Protein AF-A0A921L282-F1 (afdb_monomer)

Radius of gyration: 18.73 Å; Cα contacts (8 Å, |Δi|>4): 298; chains: 1; bounding box: 52×40×59 Å

Solvent-accessible surface area (backbone atoms only — not comparable to full-atom values): 14248 Å² total; per-residue (Å²): 132,59,76,71,55,59,52,50,54,51,51,51,52,64,52,45,46,63,55,51,52,51,54,50,29,40,51,51,45,60,67,65,45,66,89,91,63,74,91,68,74,64,52,56,56,11,52,42,45,15,50,47,51,50,49,50,41,74,76,71,46,95,63,53,73,71,30,48,54,38,37,30,57,46,46,48,54,52,48,58,58,33,52,51,51,54,56,57,54,74,75,46,90,70,79,58,64,52,52,56,49,17,36,51,18,46,43,49,29,40,51,36,55,42,86,60,56,88,52,63,68,62,29,52,51,40,45,50,50,19,53,52,31,34,50,53,16,50,56,34,59,50,46,56,56,77,74,40,58,66,71,63,26,54,47,46,43,63,36,40,21,42,38,30,3,50,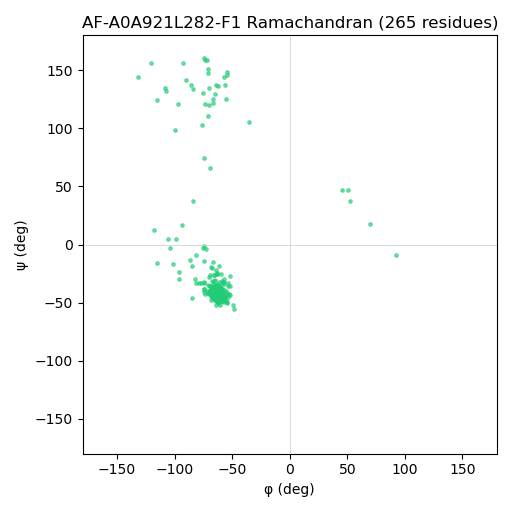48,50,32,52,50,41,40,60,77,20,64,55,80,59,56,71,59,65,65,47,49,52,57,55,34,55,53,26,49,54,50,31,52,50,50,49,53,53,53,51,50,49,42,56,72,73,66,58,89,69,92,72,52,69,66,36,49,51,48,37,52,47,42,51,53,49,46,50,50,63,53,45,49,28,64,77,69,74,44,81,75,51,70,71,58,48,50,51,43,41,48,46,47,55,44,37,43,56,40,66,100

Sequence (267 aa):
MSDHEQSKIKVAGLSILPIFILALADFFLLIAKPAGESIISHLLIAVLVAQMIAQLIFIKGEICNGQRSRLSRWNLYFLIFWVGWLLVTCFQVKVYLPIRLAYCCGLALTLTTWQQPKEEQLRRAILWLGVVMGSIGLILALIPLFLFELQTSLTFNPLLQIVAGIALAYWGLLVSRNRLNGLIEILPYFVLIALVASSVFALVAMAIIHIDGVKTDWNVLHLSFYFICHLLLLAAWAYPLIRREKAPYWLLAIIIVLAAFSPILLF

Nearest PDB structures (foldseek):
  5i20-assembly1_A  TM=1.742E-01  e=2.956E+00  Ancylobacter novellus DSM 506
  8dsg-assembly1_A  TM=1.612E-01  e=9.808E+00  Priestia megaterium

Foldseek 3Di:
DDPVVVVVVVLVCLLLLLVVLQVVLLVLLQVLDDPPDFNARLLLLLLLLLLLLLLCCLQPNPWDPLLLVLLLVSLLSCVCVLVVRLVVQVPDPDHDPLRPLLSVLSVLLSCLSPPADPDPVSNNVSSVVSNVSSVSSNVSLCVCLVVDDLLVSLLSQSLLSSLLSLLSNLSSCVSSVHPPLVSLLCSLVSNLVSLVVSVVSNVVSVVVCVVVVPDDPQDPVLVVVLVVLSVVLNVLSVVCNVVVHGRDSVSSSSNNNSSSNSSSSSD

Secondary structure (DSSP, 8-state):
--HHHHHHHHHHHHHHHHHHHHHHHHHHHHHHSPTTS----TTHHHHHHHHHHHHHHHHH----HHHHHHHHHHHHTHHHHHHHHHHHHHT-SS--HHHHHHHHHHHHHHHHTSS--SSHHHHHHHHHHHHHHHHHHHHHHHTHHHHS-HHHHHHT-HHHHHHHHHHHHHHHHHHTT---HHHHHHHHHHHHHHHHHHHHHHHHHHHHHHHTT------HHHHHHHHHHHHHHHHHHHHHHHHTSPPPHHHHHHHHHHHHHGGGGG-

InterPro domains:
  IPR059879 HI_1241-like [PF27206] (5-265)

Mean predicted aligned error: 4.33 Å

pLDDT: mean 92.02, std 7.54, range [49.91, 98.5]

Structure (mmCIF, N/CA/C/O backbone):
data_AF-A0A921L282-F1
#
_entry.id   AF-A0A921L282-F1
#
loop_
_atom_site.group_PDB
_atom_site.id
_atom_site.type_symbol
_atom_site.label_atom_id
_atom_site.label_alt_id
_atom_site.label_comp_id
_atom_site.label_asym_id
_atom_site.label_entity_id
_atom_site.label_seq_id
_atom_site.pdbx_PDB_ins_code
_atom_site.Cartn_x
_atom_site.Cartn_y
_atom_site.Cartn_z
_atom_site.occupancy
_atom_site.B_iso_or_equiv
_atom_site.auth_seq_id
_atom_site.auth_comp_id
_atom_site.auth_asym_id
_atom_site.auth_atom_id
_atom_site.pdbx_PDB_model_num
ATOM 1 N N . MET A 1 1 ? 4.499 16.935 31.465 1.00 49.91 1 MET A N 1
ATOM 2 C CA . MET A 1 1 ? 3.561 16.317 30.500 1.00 49.91 1 MET A CA 1
ATOM 3 C C . MET A 1 1 ? 2.798 15.232 31.231 1.00 49.91 1 MET A C 1
ATOM 5 O O . MET A 1 1 ? 3.444 14.407 31.857 1.00 49.91 1 MET A O 1
ATOM 9 N N . SER A 1 2 ? 1.465 15.263 31.231 1.00 53.97 2 SER A N 1
ATOM 10 C CA . SER A 1 2 ? 0.669 14.191 31.845 1.00 53.97 2 SER A CA 1
ATOM 11 C C . SER A 1 2 ? 0.765 12.911 31.005 1.00 53.97 2 SER A C 1
ATOM 13 O O . SER A 1 2 ? 0.903 12.983 29.780 1.00 53.97 2 SER A O 1
ATOM 15 N N . ASP A 1 3 ? 0.644 11.737 31.631 1.00 59.47 3 ASP A N 1
ATOM 16 C CA . ASP A 1 3 ? 0.702 10.422 30.959 1.00 59.47 3 ASP A CA 1
ATOM 17 C C . ASP A 1 3 ? -0.258 10.312 29.759 1.00 59.47 3 ASP A C 1
ATOM 19 O O . ASP A 1 3 ? -0.025 9.585 28.785 1.00 59.47 3 ASP A O 1
ATOM 23 N N . HIS A 1 4 ? -1.349 11.082 29.794 1.00 61.16 4 HIS A N 1
ATOM 24 C CA . HIS A 1 4 ? -2.326 11.140 28.719 1.00 61.16 4 HIS A CA 1
ATOM 25 C C . HIS A 1 4 ? -1.787 11.809 27.442 1.00 61.16 4 HIS A C 1
ATOM 27 O O . HIS A 1 4 ? -2.121 11.371 26.338 1.00 61.16 4 HIS A O 1
ATOM 33 N N . GLU A 1 5 ? -0.932 12.828 27.557 1.00 60.97 5 GLU A N 1
ATOM 34 C CA . GLU A 1 5 ? -0.309 13.482 26.399 1.00 60.97 5 GLU A CA 1
ATOM 35 C C . GLU A 1 5 ? 0.784 12.624 25.767 1.00 60.97 5 GLU A C 1
ATOM 37 O O . GLU A 1 5 ? 0.830 12.488 24.542 1.00 60.97 5 GLU A O 1
ATOM 42 N N . GLN A 1 6 ? 1.599 11.959 26.588 1.00 58.91 6 GLN A N 1
ATOM 43 C CA . GLN A 1 6 ? 2.639 11.048 26.104 1.00 58.91 6 GLN A CA 1
ATOM 44 C C . GLN A 1 6 ? 2.035 9.887 25.289 1.00 58.91 6 GLN A C 1
ATOM 46 O O . GLN A 1 6 ? 2.569 9.488 24.251 1.00 58.91 6 GLN A O 1
ATOM 51 N N . SER A 1 7 ? 0.860 9.400 25.700 1.00 79.19 7 SER A N 1
ATOM 52 C CA . SER A 1 7 ? 0.088 8.388 24.968 1.00 79.19 7 SER A CA 1
ATOM 53 C C . SER A 1 7 ? -0.422 8.889 23.607 1.00 79.19 7 SER A C 1
ATOM 55 O O . SER A 1 7 ? -0.348 8.160 22.613 1.00 79.19 7 SER A O 1
ATOM 57 N N . LYS A 1 8 ? -0.890 10.143 23.518 1.00 82.38 8 LYS A N 1
ATOM 58 C CA . LYS A 1 8 ? -1.370 10.741 22.257 1.00 82.38 8 LYS A CA 1
ATOM 59 C C . LYS A 1 8 ? -0.239 10.940 21.250 1.00 82.38 8 LYS A C 1
ATOM 61 O O . LYS A 1 8 ? -0.406 10.567 20.089 1.00 82.38 8 LYS A O 1
ATOM 66 N N . ILE A 1 9 ? 0.907 11.455 21.698 1.00 84.94 9 ILE A N 1
ATOM 67 C CA . ILE A 1 9 ? 2.095 11.658 20.852 1.00 84.94 9 ILE A CA 1
ATOM 68 C C . ILE A 1 9 ? 2.574 10.321 20.284 1.00 84.94 9 ILE A C 1
ATOM 70 O O . ILE A 1 9 ? 2.799 10.207 19.080 1.00 84.94 9 ILE A O 1
ATOM 74 N N . LYS A 1 10 ? 2.639 9.274 21.117 1.00 88.88 10 LYS A N 1
ATOM 75 C CA . LYS A 1 10 ? 3.024 7.929 20.669 1.00 88.88 10 LYS A CA 1
ATOM 76 C C . LYS A 1 10 ? 2.078 7.379 19.598 1.00 88.88 10 LYS A C 1
ATOM 78 O O . LYS A 1 10 ? 2.537 6.806 18.615 1.00 88.88 10 LYS A O 1
ATOM 83 N N . VAL A 1 11 ? 0.766 7.554 19.762 1.00 89.12 11 VAL A N 1
ATOM 84 C CA . VAL A 1 11 ? -0.226 7.105 18.768 1.00 89.12 11 VAL A CA 1
ATOM 85 C C . VAL A 1 11 ? -0.108 7.893 17.464 1.00 89.12 11 VAL A C 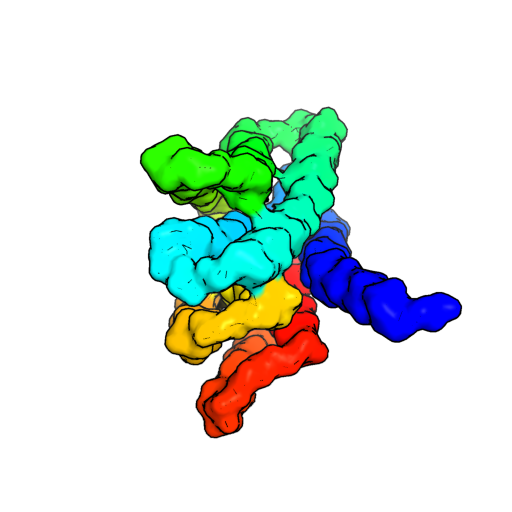1
ATOM 87 O O . VAL A 1 11 ? -0.176 7.288 16.395 1.00 89.12 11 VAL A O 1
ATOM 90 N N . ALA A 1 12 ? 0.101 9.209 17.529 1.00 90.81 12 ALA A N 1
ATOM 91 C CA . ALA A 1 12 ? 0.316 10.035 16.343 1.00 90.81 12 ALA A CA 1
ATOM 92 C C . ALA A 1 12 ? 1.598 9.624 15.599 1.00 90.81 12 ALA A C 1
ATOM 94 O O . ALA A 1 12 ? 1.551 9.397 14.392 1.00 90.81 12 ALA A O 1
ATOM 95 N N . GLY A 1 13 ? 2.704 9.429 16.328 1.00 93.00 13 GLY A N 1
ATOM 96 C CA . GLY A 1 13 ? 3.973 8.944 15.780 1.00 93.00 13 GLY A CA 1
ATOM 97 C C . GLY A 1 13 ? 3.837 7.580 15.101 1.00 93.00 13 GLY A C 1
ATOM 98 O O . GLY A 1 13 ? 4.260 7.404 13.963 1.00 93.00 13 GLY A O 1
ATOM 99 N N . LEU A 1 14 ? 3.156 6.629 15.747 1.00 94.00 14 LEU A N 1
ATOM 100 C CA . LEU A 1 14 ? 2.869 5.329 15.134 1.00 94.00 14 LEU A CA 1
ATOM 101 C C . LEU A 1 14 ? 1.931 5.442 13.927 1.00 94.00 14 LEU A C 1
ATOM 103 O O . LEU A 1 14 ? 2.037 4.634 13.017 1.00 94.00 14 LEU A O 1
ATOM 107 N N . SER A 1 15 ? 1.015 6.409 13.894 1.00 94.06 15 SER A N 1
ATOM 108 C CA . SER A 1 15 ? 0.083 6.575 12.769 1.00 94.06 15 SER A CA 1
ATOM 109 C C . SER A 1 15 ? 0.765 7.157 11.533 1.00 94.06 15 SER A C 1
ATOM 111 O O . SER A 1 15 ? 0.463 6.727 10.423 1.00 94.06 15 SER A O 1
ATOM 113 N N . ILE A 1 16 ? 1.691 8.102 11.722 1.00 95.62 16 ILE A N 1
ATOM 114 C CA . ILE A 1 16 ? 2.386 8.775 10.618 1.00 95.62 16 ILE A CA 1
ATOM 115 C C . ILE A 1 16 ? 3.562 7.962 10.069 1.00 95.62 16 ILE A C 1
ATOM 117 O O . ILE A 1 16 ? 3.849 8.050 8.880 1.00 95.62 16 ILE A O 1
ATOM 121 N N . LEU A 1 17 ? 4.211 7.140 10.902 1.00 96.69 17 LEU A N 1
ATOM 122 C CA . LEU A 1 17 ? 5.377 6.339 10.520 1.00 96.69 17 LEU A CA 1
ATOM 123 C C . LEU A 1 17 ? 5.194 5.531 9.219 1.00 96.69 17 LEU A C 1
ATOM 125 O O . LEU A 1 17 ? 6.033 5.682 8.334 1.00 96.69 17 LEU A O 1
ATOM 129 N N . PRO A 1 18 ? 4.136 4.712 9.035 1.00 96.56 18 PRO A N 1
ATOM 130 C CA . PRO A 1 18 ? 3.965 3.975 7.784 1.00 96.56 18 PRO A CA 1
ATOM 131 C C . PRO A 1 18 ? 3.814 4.903 6.572 1.00 96.56 18 PRO A C 1
ATOM 133 O O . PRO A 1 18 ? 4.369 4.612 5.522 1.00 96.56 18 PRO A O 1
ATOM 136 N N . ILE A 1 19 ? 3.130 6.043 6.717 1.00 96.38 19 ILE A N 1
ATOM 137 C CA . ILE A 1 19 ? 2.956 7.015 5.626 1.00 96.38 19 ILE A CA 1
ATOM 138 C C . ILE A 1 19 ? 4.289 7.669 5.258 1.00 96.38 19 ILE A C 1
ATOM 140 O O . ILE A 1 19 ? 4.587 7.842 4.080 1.00 96.38 19 ILE A O 1
ATOM 144 N N . PHE A 1 20 ? 5.108 7.984 6.262 1.00 96.56 20 PHE A N 1
ATOM 145 C CA . PHE A 1 20 ? 6.458 8.496 6.057 1.00 96.56 20 PHE A CA 1
ATOM 146 C C . PHE A 1 20 ? 7.344 7.482 5.321 1.00 96.56 20 PHE A C 1
ATOM 148 O O . PHE A 1 20 ? 8.022 7.857 4.369 1.00 96.56 20 PHE A O 1
ATOM 155 N N . ILE A 1 21 ? 7.295 6.199 5.704 1.00 97.31 21 ILE A N 1
ATOM 156 C CA . ILE A 1 21 ? 8.044 5.134 5.016 1.00 97.31 21 ILE A CA 1
ATOM 157 C C . ILE A 1 21 ? 7.612 5.027 3.548 1.00 97.31 21 ILE A C 1
ATOM 159 O O . ILE A 1 21 ? 8.477 4.943 2.681 1.00 97.31 21 ILE A O 1
ATOM 163 N N . LEU A 1 22 ? 6.304 5.069 3.256 1.00 96.81 22 LEU A N 1
ATOM 164 C CA . LEU A 1 22 ? 5.804 5.041 1.875 1.00 96.81 22 LEU A CA 1
ATOM 165 C C . LEU A 1 22 ? 6.291 6.245 1.069 1.00 96.81 22 LEU A C 1
ATOM 167 O O . LEU A 1 22 ? 6.783 6.065 -0.036 1.00 96.81 22 LEU A O 1
ATOM 171 N N . ALA A 1 23 ? 6.186 7.457 1.622 1.00 94.62 23 ALA A N 1
ATOM 172 C CA . ALA A 1 23 ? 6.639 8.670 0.944 1.00 94.62 23 ALA A CA 1
ATOM 173 C C . ALA A 1 23 ? 8.148 8.636 0.660 1.00 94.62 23 ALA A C 1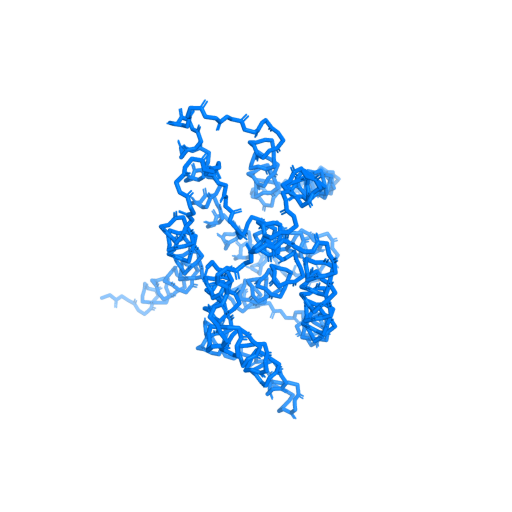
ATOM 175 O O . ALA A 1 23 ? 8.585 9.044 -0.414 1.00 94.62 23 ALA A O 1
ATOM 176 N N . LEU A 1 24 ? 8.938 8.112 1.602 1.00 96.38 24 LEU A N 1
ATOM 177 C CA . LEU A 1 24 ? 10.375 7.933 1.428 1.00 96.38 24 LEU A CA 1
ATOM 178 C C . LEU A 1 24 ? 10.684 6.897 0.338 1.00 96.38 24 LEU A C 1
ATOM 180 O O . LEU A 1 24 ? 11.512 7.160 -0.527 1.00 96.38 24 LEU A O 1
ATOM 184 N N . ALA A 1 25 ? 10.005 5.748 0.351 1.00 96.19 25 ALA A N 1
ATOM 185 C CA . ALA A 1 25 ? 10.164 4.712 -0.667 1.00 96.19 25 ALA A CA 1
ATOM 186 C C . ALA A 1 25 ? 9.823 5.236 -2.068 1.00 96.19 25 ALA A C 1
ATOM 188 O O . ALA A 1 25 ? 10.623 5.098 -2.989 1.00 96.19 25 ALA A O 1
ATOM 189 N N . ASP A 1 26 ? 8.677 5.904 -2.206 1.00 94.38 26 ASP A N 1
ATOM 190 C CA . ASP A 1 26 ? 8.255 6.545 -3.450 1.00 94.38 26 ASP A CA 1
ATOM 191 C C . ASP A 1 26 ? 9.287 7.580 -3.931 1.00 94.38 26 ASP A C 1
ATOM 193 O O . ASP A 1 26 ? 9.614 7.615 -5.114 1.00 94.38 26 ASP A O 1
ATOM 197 N N . PHE A 1 27 ? 9.854 8.387 -3.028 1.00 92.56 27 PHE A N 1
ATOM 198 C CA . PHE A 1 27 ? 10.919 9.337 -3.364 1.00 92.56 27 PHE A CA 1
ATOM 199 C C . PHE A 1 27 ? 12.168 8.643 -3.928 1.00 92.56 27 PHE A C 1
ATOM 201 O O . PHE A 1 27 ? 12.690 9.067 -4.958 1.00 92.56 27 PHE A O 1
ATOM 208 N N . PHE A 1 28 ? 12.628 7.554 -3.306 1.00 94.06 28 PHE A N 1
ATOM 209 C CA . PHE A 1 28 ? 13.771 6.795 -3.822 1.00 94.06 28 PHE A CA 1
ATOM 210 C C . PHE A 1 28 ? 13.464 6.094 -5.149 1.00 94.06 28 PHE A C 1
ATOM 212 O O . PHE A 1 28 ? 14.307 6.107 -6.042 1.00 94.06 28 PHE A O 1
ATOM 219 N N . LEU A 1 29 ? 12.260 5.540 -5.313 1.00 92.31 29 LEU A N 1
ATOM 220 C CA . LEU A 1 29 ? 11.814 4.940 -6.575 1.00 92.31 29 LEU A CA 1
ATOM 221 C C . LEU A 1 29 ? 11.743 5.978 -7.700 1.00 92.31 29 LEU A C 1
ATOM 223 O O . LEU A 1 29 ? 12.100 5.682 -8.835 1.00 92.31 29 LEU A O 1
ATOM 227 N N . LEU A 1 30 ? 11.338 7.213 -7.391 1.00 88.56 30 LEU A N 1
ATOM 228 C CA . LEU A 1 30 ? 11.371 8.317 -8.349 1.00 88.56 30 LEU A CA 1
ATOM 229 C C . LEU A 1 30 ? 12.795 8.712 -8.755 1.00 88.56 30 LEU A C 1
ATOM 231 O O . LEU A 1 30 ? 12.998 9.066 -9.911 1.00 88.56 30 LEU A O 1
ATOM 235 N N . ILE A 1 31 ? 13.762 8.664 -7.834 1.00 88.56 31 ILE A N 1
ATOM 236 C CA . ILE A 1 31 ? 15.174 8.961 -8.136 1.00 88.56 31 ILE A CA 1
ATOM 237 C C . ILE A 1 31 ? 15.815 7.842 -8.959 1.00 88.56 31 ILE A C 1
ATOM 239 O O . ILE A 1 31 ? 16.597 8.130 -9.860 1.00 88.56 31 ILE A O 1
ATOM 243 N N . ALA A 1 32 ? 15.499 6.582 -8.652 1.00 87.56 32 ALA A N 1
ATOM 244 C CA . ALA A 1 32 ? 16.012 5.422 -9.382 1.00 87.56 32 ALA A CA 1
ATOM 245 C C . ALA A 1 32 ? 15.469 5.341 -10.818 1.00 87.56 32 ALA A C 1
ATOM 247 O O . ALA A 1 32 ? 16.053 4.685 -11.677 1.00 87.56 32 ALA A O 1
ATOM 248 N N . LYS A 1 33 ? 14.350 6.018 -11.079 1.00 83.62 33 LYS A N 1
ATOM 249 C CA . LYS A 1 33 ? 13.658 5.996 -12.356 1.00 83.62 33 LYS A CA 1
ATOM 250 C C . LYS A 1 33 ? 14.500 6.587 -13.504 1.00 83.62 33 LYS A C 1
ATOM 252 O O . LYS A 1 33 ? 15.041 7.684 -13.345 1.00 83.62 33 LYS A O 1
ATOM 257 N N . PRO A 1 34 ? 14.521 5.960 -14.699 1.00 77.00 34 PRO A N 1
ATOM 258 C CA . PRO A 1 34 ? 15.139 6.542 -15.886 1.00 77.00 34 PRO A CA 1
ATOM 259 C C . PRO A 1 34 ? 14.557 7.914 -16.260 1.00 77.00 34 PRO A C 1
ATOM 261 O O . PRO A 1 34 ? 13.354 8.178 -16.136 1.00 77.00 34 PRO A O 1
ATOM 264 N N . ALA A 1 35 ? 15.421 8.802 -16.758 1.00 70.75 35 ALA A N 1
ATOM 265 C CA . ALA A 1 35 ? 15.034 10.152 -17.152 1.00 70.75 35 ALA A CA 1
ATOM 266 C C . ALA A 1 35 ? 14.001 10.143 -18.297 1.00 70.75 35 ALA A C 1
ATOM 268 O O . ALA A 1 35 ? 14.146 9.431 -19.286 1.00 70.75 35 ALA A O 1
ATOM 269 N N . GLY A 1 36 ? 12.969 10.986 -18.188 1.00 67.44 36 GLY A N 1
ATOM 270 C CA . GLY A 1 36 ? 11.935 11.153 -19.222 1.00 67.44 36 GLY A CA 1
ATOM 271 C C . GLY A 1 36 ? 10.697 10.266 -19.053 1.00 67.44 36 GLY A C 1
ATOM 272 O O . GLY A 1 36 ? 9.676 10.501 -19.725 1.00 67.44 36 GLY A O 1
ATOM 273 N N . GLU A 1 37 ? 10.745 9.313 -18.122 1.00 73.88 37 GLU A N 1
ATOM 274 C CA . GLU A 1 37 ? 9.570 8.574 -17.695 1.00 73.88 37 GLU A CA 1
ATOM 275 C C . GLU A 1 37 ? 8.640 9.411 -16.799 1.00 73.88 37 GLU A C 1
ATOM 277 O O . GLU A 1 37 ? 9.003 10.421 -16.200 1.00 73.88 37 GLU A O 1
ATOM 282 N N . SER A 1 38 ? 7.384 8.980 -16.705 1.00 74.00 38 SER A N 1
ATOM 283 C CA . SER A 1 38 ? 6.329 9.775 -16.069 1.00 74.00 38 SER A CA 1
ATOM 284 C C . SER A 1 38 ? 6.313 9.603 -14.555 1.00 74.00 38 SER A C 1
ATOM 286 O O . SER A 1 38 ? 6.391 8.484 -14.060 1.00 74.00 38 SER A O 1
ATOM 288 N N . ILE A 1 39 ? 6.209 10.699 -13.811 1.00 85.50 39 ILE A N 1
ATOM 289 C CA . ILE A 1 39 ? 6.282 10.687 -12.347 1.00 85.50 39 ILE A CA 1
ATOM 290 C C . ILE A 1 39 ? 4.947 10.148 -11.797 1.00 85.50 39 ILE A C 1
ATOM 292 O O . ILE A 1 39 ? 3.925 10.830 -11.791 1.00 85.50 39 ILE A O 1
ATOM 296 N N . ILE A 1 40 ? 4.936 8.889 -11.370 1.00 89.62 40 ILE A N 1
ATOM 297 C CA . ILE A 1 40 ? 3.763 8.191 -10.826 1.00 89.62 40 ILE A CA 1
ATOM 298 C C . ILE A 1 40 ? 4.202 7.516 -9.530 1.00 89.62 40 ILE A C 1
ATOM 300 O O . ILE A 1 40 ? 5.338 7.052 -9.433 1.00 89.62 40 ILE A O 1
ATOM 304 N N . SER A 1 41 ? 3.316 7.474 -8.537 1.00 93.31 41 SER A N 1
ATOM 305 C CA . SER A 1 41 ? 3.568 6.724 -7.311 1.00 93.31 41 SER A CA 1
ATOM 306 C C . SER A 1 41 ? 3.650 5.236 -7.613 1.00 93.31 41 SER A C 1
ATOM 308 O O . SER A 1 41 ? 2.741 4.671 -8.223 1.00 93.31 41 SER A O 1
ATOM 310 N N . HIS A 1 42 ? 4.705 4.589 -7.138 1.00 92.56 42 HIS A N 1
ATOM 311 C CA . HIS A 1 42 ? 4.865 3.142 -7.254 1.00 92.56 42 HIS A CA 1
ATOM 312 C C . HIS A 1 42 ? 4.088 2.389 -6.173 1.00 92.56 42 HIS A C 1
ATOM 314 O O . HIS A 1 42 ? 4.007 1.169 -6.230 1.00 92.56 42 HIS A O 1
ATOM 320 N N . LEU A 1 43 ? 3.532 3.094 -5.182 1.00 95.56 43 LEU A N 1
ATOM 321 C CA . LEU A 1 43 ? 2.885 2.507 -4.003 1.00 95.56 43 LEU A CA 1
ATOM 322 C C . LEU A 1 43 ? 1.397 2.859 -3.905 1.00 95.56 43 LEU A C 1
ATOM 324 O O . LEU A 1 43 ? 0.750 2.636 -2.878 1.00 95.56 43 LEU A O 1
ATOM 328 N N . LEU A 1 44 ? 0.827 3.400 -4.979 1.00 96.06 44 LEU A N 1
ATOM 329 C CA . LEU A 1 44 ? -0.548 3.884 -5.000 1.00 96.06 44 LEU A CA 1
ATOM 330 C C . LEU A 1 44 ? -1.571 2.750 -4.805 1.00 96.06 44 LEU A C 1
ATOM 332 O O . LEU A 1 44 ? -2.577 2.944 -4.116 1.00 96.06 44 LEU A O 1
ATOM 336 N N . ILE A 1 45 ? -1.297 1.547 -5.334 1.00 97.94 45 ILE A N 1
ATOM 337 C CA . ILE A 1 45 ? -2.149 0.365 -5.127 1.00 97.94 45 ILE A CA 1
ATOM 338 C C . ILE A 1 45 ? -2.067 -0.068 -3.666 1.00 97.94 45 ILE A C 1
ATOM 340 O O . ILE A 1 45 ? -3.094 -0.407 -3.085 1.00 97.94 45 ILE A O 1
ATOM 344 N N . ALA A 1 46 ? -0.888 0.002 -3.040 1.00 98.19 46 ALA A N 1
ATOM 345 C CA . ALA A 1 46 ? -0.728 -0.367 -1.635 1.00 98.19 46 ALA A CA 1
ATOM 346 C C . ALA A 1 46 ? -1.638 0.480 -0.736 1.00 98.19 46 ALA A C 1
ATOM 348 O O . ALA A 1 46 ? -2.356 -0.056 0.113 1.00 98.19 46 ALA A O 1
ATOM 349 N N . VAL A 1 47 ? -1.677 1.794 -0.968 1.00 98.25 47 VAL A N 1
ATOM 350 C CA . VAL A 1 47 ? -2.561 2.689 -0.215 1.00 98.25 47 VAL A CA 1
ATOM 351 C C . VAL A 1 47 ? -4.031 2.374 -0.496 1.00 98.25 47 VAL A C 1
ATOM 353 O O . VAL A 1 47 ? -4.792 2.184 0.452 1.00 98.25 47 VAL A O 1
ATOM 356 N N . LEU A 1 48 ? -4.442 2.227 -1.760 1.00 98.38 48 LEU A N 1
ATOM 357 C CA . LEU A 1 48 ? -5.832 1.882 -2.096 1.00 98.38 48 LEU A CA 1
ATOM 358 C C . LEU A 1 48 ? -6.279 0.556 -1.470 1.00 98.38 48 LEU A C 1
ATOM 360 O O . LEU A 1 48 ? -7.376 0.483 -0.920 1.00 98.38 48 LEU A O 1
ATOM 364 N N . VAL A 1 49 ? -5.434 -0.476 -1.499 1.00 98.50 49 VAL A N 1
ATOM 365 C CA . VAL A 1 49 ? -5.704 -1.777 -0.867 1.00 98.50 49 VAL A CA 1
ATOM 366 C C . VAL A 1 49 ? -5.892 -1.607 0.638 1.00 98.50 49 VAL A C 1
ATOM 368 O O . VAL A 1 49 ? -6.873 -2.109 1.192 1.00 98.50 49 VAL A O 1
ATOM 371 N N . ALA A 1 50 ? -5.008 -0.855 1.299 1.00 98.31 50 ALA A N 1
ATOM 372 C CA . ALA A 1 50 ? -5.113 -0.603 2.732 1.00 98.31 50 ALA A CA 1
ATOM 373 C C . ALA A 1 50 ? -6.443 0.075 3.096 1.00 98.31 50 ALA A C 1
ATOM 375 O O . ALA A 1 50 ? -7.133 -0.328 4.040 1.00 98.31 50 ALA A O 1
ATOM 376 N N . GLN A 1 51 ? -6.826 1.080 2.310 1.00 97.94 51 GLN A N 1
ATOM 377 C CA . GLN A 1 51 ? -8.065 1.821 2.502 1.00 97.94 51 GLN A CA 1
ATOM 378 C C . GLN A 1 51 ? -9.305 0.997 2.159 1.00 97.94 51 GLN A C 1
ATOM 380 O O . GLN A 1 51 ? -10.313 1.117 2.850 1.00 97.94 51 GLN A O 1
ATOM 385 N N . MET A 1 52 ? -9.237 0.116 1.161 1.00 97.94 52 MET A N 1
ATOM 386 C CA . MET A 1 52 ? -10.325 -0.808 0.836 1.00 97.94 52 MET A CA 1
ATOM 387 C C . MET A 1 52 ? -10.554 -1.826 1.950 1.00 97.94 52 MET A C 1
ATOM 389 O O . MET A 1 52 ? -11.699 -2.066 2.332 1.00 97.94 52 MET A O 1
ATOM 393 N N . ILE A 1 53 ? -9.489 -2.364 2.548 1.00 97.69 53 ILE A N 1
ATOM 394 C CA . ILE A 1 53 ? -9.613 -3.226 3.731 1.00 97.69 53 ILE A CA 1
ATOM 395 C C . ILE A 1 53 ? -10.257 -2.440 4.883 1.00 97.69 53 ILE A C 1
ATOM 397 O O . ILE A 1 53 ? -11.206 -2.927 5.504 1.00 97.69 53 ILE A O 1
ATOM 401 N N . ALA A 1 54 ? -9.814 -1.202 5.137 1.00 96.31 54 ALA A N 1
ATOM 402 C CA . ALA A 1 54 ? -10.438 -0.330 6.135 1.00 96.31 54 ALA A CA 1
ATOM 403 C C . ALA A 1 54 ? -11.928 -0.075 5.836 1.00 96.31 54 ALA A C 1
ATOM 405 O O . ALA A 1 54 ? -12.756 -0.137 6.747 1.00 96.31 54 ALA A O 1
ATOM 406 N N . GLN A 1 55 ? -12.289 0.140 4.570 1.00 96.69 55 GLN A N 1
ATOM 407 C CA . GLN A 1 55 ? -13.669 0.336 4.126 1.00 96.69 55 GLN A CA 1
ATOM 408 C C . GLN A 1 55 ? -14.544 -0.878 4.441 1.00 96.69 55 GLN A C 1
ATOM 410 O O . GLN A 1 55 ? -15.624 -0.736 5.020 1.00 96.69 55 GLN A O 1
ATOM 415 N N . LEU A 1 56 ? -14.057 -2.080 4.123 1.00 95.62 56 LEU A N 1
ATOM 416 C CA . LEU A 1 56 ? -14.747 -3.332 4.431 1.00 95.62 56 LEU A CA 1
ATOM 417 C C . LEU A 1 56 ? -14.955 -3.496 5.941 1.00 95.62 56 LEU A C 1
ATOM 419 O O . LEU A 1 56 ? -16.045 -3.880 6.370 1.00 95.62 56 LEU A O 1
ATOM 423 N N . ILE A 1 57 ? -13.965 -3.118 6.755 1.00 95.44 57 ILE A N 1
ATOM 424 C CA . ILE A 1 57 ? -14.085 -3.106 8.219 1.00 95.44 57 ILE A CA 1
ATOM 425 C C . ILE A 1 57 ? -15.184 -2.137 8.686 1.00 95.44 57 ILE A C 1
ATOM 427 O O . ILE A 1 57 ? -15.930 -2.472 9.601 1.00 95.44 57 ILE A O 1
ATOM 431 N N . PHE A 1 58 ? -15.352 -0.962 8.072 1.00 94.69 58 PHE A N 1
ATOM 432 C CA . PHE A 1 58 ? -16.433 -0.039 8.453 1.00 94.69 58 PHE A CA 1
ATOM 433 C C . PHE A 1 58 ? -17.839 -0.527 8.077 1.00 94.69 58 PHE A C 1
ATOM 435 O O . PHE A 1 58 ? -18.804 -0.126 8.741 1.00 94.69 58 PHE A O 1
ATOM 442 N N . ILE A 1 59 ? -17.954 -1.340 7.020 1.00 93.19 59 ILE A N 1
ATOM 443 C CA . ILE A 1 59 ? -19.227 -1.886 6.521 1.00 93.19 59 ILE A CA 1
ATOM 444 C C . ILE A 1 59 ? -19.624 -3.156 7.275 1.00 93.19 59 ILE A C 1
ATOM 446 O O . ILE A 1 59 ? -20.792 -3.318 7.622 1.00 9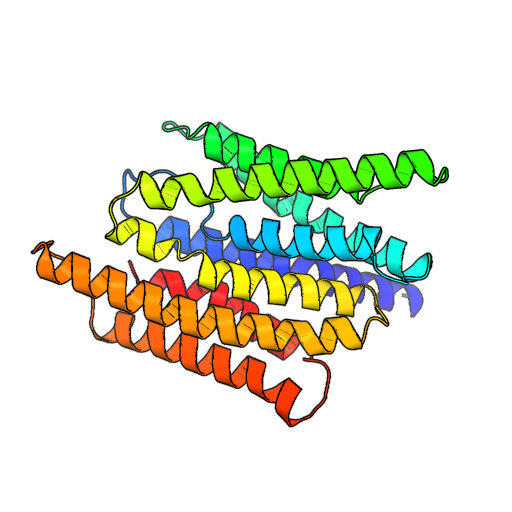3.19 59 ILE A O 1
ATOM 450 N N . LYS A 1 60 ? -18.675 -4.075 7.472 1.00 90.75 60 LYS A N 1
ATOM 451 C CA . LYS A 1 60 ? -18.929 -5.437 7.968 1.00 90.75 60 LYS A CA 1
ATOM 452 C C . LYS A 1 60 ? -18.301 -5.731 9.325 1.00 90.75 60 LYS A C 1
ATOM 454 O O . LYS A 1 60 ? -18.660 -6.723 9.944 1.00 90.75 60 LYS A O 1
ATOM 459 N N . GLY A 1 61 ? -17.354 -4.916 9.778 1.00 85.12 61 GLY A N 1
ATOM 460 C CA . GLY A 1 61 ? -16.649 -5.153 11.028 1.00 85.12 61 GLY A CA 1
ATOM 461 C C . GLY A 1 61 ? -17.501 -4.811 12.245 1.00 85.12 61 GLY A C 1
ATOM 462 O O . GLY A 1 61 ? -18.015 -3.699 12.375 1.00 85.12 61 GLY A O 1
ATOM 463 N N . GLU A 1 62 ? -17.565 -5.744 13.189 1.00 87.00 62 GLU A N 1
ATOM 464 C CA . GLU A 1 62 ? -18.119 -5.531 14.527 1.00 87.00 62 GLU A CA 1
ATOM 465 C C . GLU A 1 62 ? -17.146 -4.701 15.380 1.00 87.00 62 GLU A C 1
ATOM 467 O O . GLU A 1 62 ? -16.419 -5.202 16.239 1.00 87.00 62 GLU A O 1
ATOM 472 N N . ILE A 1 63 ? -17.075 -3.401 15.093 1.00 89.19 63 ILE A N 1
ATOM 473 C CA . ILE A 1 63 ? -16.174 -2.462 15.770 1.00 89.19 63 ILE A CA 1
ATOM 474 C C . ILE A 1 63 ? -16.958 -1.520 16.682 1.00 89.19 63 ILE A C 1
ATOM 476 O O . ILE A 1 63 ? -17.962 -0.929 16.282 1.00 89.19 63 ILE A O 1
ATOM 480 N N . CYS A 1 64 ? -16.475 -1.314 17.909 1.00 89.44 64 CYS A N 1
ATOM 481 C CA . CYS A 1 64 ? -17.101 -0.345 18.807 1.00 89.44 64 CYS A CA 1
ATOM 482 C C . CYS A 1 64 ? -16.824 1.098 18.343 1.00 89.44 64 CYS A C 1
ATOM 484 O O . CYS A 1 64 ? -15.833 1.369 17.658 1.00 89.44 64 CYS A O 1
ATOM 486 N N . ASN A 1 65 ? -17.643 2.062 18.775 1.00 88.12 65 ASN A N 1
ATOM 487 C CA . ASN A 1 65 ? -17.506 3.474 18.378 1.00 88.12 65 ASN A CA 1
ATOM 488 C C . ASN A 1 65 ? -16.099 4.050 18.639 1.00 88.12 65 ASN A C 1
ATOM 490 O O . ASN A 1 65 ? -15.572 4.816 17.830 1.00 88.12 65 ASN A O 1
ATOM 494 N N . GLY A 1 66 ? -15.447 3.635 19.731 1.00 89.00 66 GLY A N 1
ATOM 495 C CA . GLY A 1 66 ? -14.076 4.043 20.041 1.00 89.00 66 GLY A CA 1
ATOM 496 C C . GLY A 1 66 ? -13.037 3.503 19.049 1.00 89.00 66 GLY A C 1
ATOM 497 O O . GLY A 1 66 ? -12.133 4.237 18.653 1.00 89.00 66 GLY A O 1
ATOM 498 N N . GLN A 1 67 ? -13.165 2.244 18.618 1.00 90.94 67 GLN A N 1
ATOM 499 C CA . GLN A 1 67 ? -12.306 1.649 17.582 1.00 90.94 67 GLN A CA 1
ATOM 500 C C . GLN A 1 67 ? -12.569 2.294 16.222 1.00 90.94 67 GLN A C 1
ATOM 502 O O . GLN A 1 67 ? -11.621 2.687 15.545 1.00 90.94 67 GLN A O 1
ATOM 507 N N . ARG A 1 68 ? -13.848 2.493 15.882 1.00 91.75 68 ARG A N 1
ATOM 508 C CA . ARG A 1 68 ? -14.303 3.170 14.662 1.00 91.75 68 ARG A CA 1
ATOM 509 C C . ARG A 1 68 ? -13.683 4.561 14.520 1.00 91.75 68 ARG A C 1
ATOM 511 O O . ARG A 1 68 ? -13.082 4.866 13.495 1.00 91.75 68 ARG A O 1
ATOM 518 N N . SER A 1 69 ? -13.747 5.372 15.578 1.00 92.00 69 SER A N 1
ATOM 519 C CA . SER A 1 69 ? -13.141 6.711 15.615 1.00 92.00 69 SER A CA 1
ATOM 520 C C . SER A 1 69 ? -11.619 6.683 15.444 1.00 92.00 69 SER A C 1
ATOM 522 O O . SER A 1 69 ? -11.061 7.539 14.756 1.00 92.00 69 SER A O 1
ATOM 524 N N . ARG A 1 70 ? -10.916 5.734 16.077 1.00 93.62 70 ARG A N 1
ATOM 525 C CA . ARG A 1 70 ? -9.453 5.631 15.944 1.00 93.62 70 ARG A CA 1
ATOM 526 C C . ARG A 1 70 ? -9.034 5.157 14.555 1.00 93.62 70 ARG A C 1
ATOM 528 O O . ARG A 1 70 ? -8.087 5.710 14.014 1.00 93.62 70 ARG A O 1
ATOM 535 N N . LEU A 1 71 ? -9.745 4.189 13.976 1.00 94.88 71 LEU A N 1
ATOM 536 C CA . LEU A 1 71 ? -9.474 3.704 12.622 1.00 94.88 71 LEU A CA 1
ATOM 537 C C . LEU A 1 71 ? -9.746 4.792 11.576 1.00 94.88 71 LEU A C 1
ATOM 539 O O . LEU A 1 71 ? -8.940 4.974 10.675 1.00 94.88 71 LEU A O 1
ATOM 543 N N . SER A 1 72 ? -10.828 5.561 11.739 1.00 95.12 72 SER A N 1
ATOM 544 C CA . SER A 1 72 ? -11.158 6.694 10.859 1.00 95.12 72 SER A CA 1
ATOM 545 C C . SER A 1 72 ? -10.063 7.763 10.910 1.00 95.12 72 SER A C 1
ATOM 547 O O . SER A 1 72 ? -9.575 8.204 9.875 1.00 95.12 72 SER A O 1
ATOM 549 N N . ARG A 1 73 ? -9.587 8.107 12.116 1.00 94.50 73 ARG A N 1
ATOM 550 C CA . ARG A 1 73 ? -8.451 9.026 12.296 1.00 94.50 73 ARG A CA 1
ATOM 551 C C . ARG A 1 73 ? -7.151 8.500 11.705 1.00 94.50 73 ARG A C 1
ATOM 553 O O . ARG A 1 73 ? -6.410 9.284 11.134 1.00 94.50 73 ARG A O 1
ATOM 560 N N . TRP A 1 74 ? -6.869 7.207 11.841 1.00 95.38 74 TRP A N 1
ATOM 561 C CA . TRP A 1 74 ? -5.704 6.607 11.198 1.00 95.38 74 TRP A CA 1
ATOM 562 C C . TRP A 1 74 ? -5.820 6.687 9.668 1.00 95.38 74 TRP A C 1
ATOM 564 O O . TRP A 1 74 ? -4.875 7.113 9.013 1.00 95.38 74 TRP A O 1
ATOM 574 N N . ASN A 1 75 ? -6.998 6.393 9.108 1.00 96.38 75 ASN A N 1
ATOM 575 C CA . ASN A 1 75 ? -7.226 6.466 7.666 1.00 96.38 75 ASN A CA 1
ATOM 576 C C . ASN A 1 75 ? -7.022 7.888 7.108 1.00 96.38 75 ASN A C 1
ATOM 578 O O . ASN A 1 75 ? -6.523 8.040 5.999 1.00 96.38 75 ASN A O 1
ATOM 582 N N . LEU A 1 76 ? -7.327 8.935 7.886 1.00 96.50 76 LEU A N 1
ATOM 583 C CA . LEU A 1 76 ? -7.059 10.327 7.494 1.00 96.50 76 LEU A CA 1
ATOM 584 C C . LEU A 1 76 ? -5.581 10.632 7.241 1.00 96.50 76 LEU A C 1
ATOM 586 O O . LEU A 1 76 ? -5.297 11.552 6.480 1.00 96.50 76 LEU A O 1
ATOM 590 N N . TYR A 1 77 ? -4.635 9.892 7.829 1.00 96.56 77 TYR A N 1
ATOM 591 C CA . TYR A 1 77 ? -3.214 10.122 7.548 1.00 96.56 77 TYR A CA 1
ATOM 592 C C . TYR A 1 77 ? -2.860 9.833 6.082 1.00 96.56 77 TYR A C 1
ATOM 594 O O . TYR A 1 77 ? -1.911 10.423 5.568 1.00 96.56 77 TYR A O 1
ATOM 602 N N . PHE A 1 78 ? -3.655 9.027 5.366 1.00 97.44 78 PHE A N 1
ATOM 603 C CA . PHE A 1 78 ? -3.496 8.853 3.920 1.00 97.44 78 PHE A CA 1
ATOM 604 C C . PHE A 1 78 ? -3.816 10.117 3.112 1.00 97.44 78 PHE A C 1
ATOM 606 O O . PHE A 1 78 ? -3.382 10.211 1.967 1.00 97.44 78 PHE A O 1
ATOM 613 N N . LEU A 1 79 ? -4.480 11.133 3.686 1.00 96.69 79 LEU A N 1
ATOM 614 C CA . LEU A 1 79 ? -4.609 12.437 3.023 1.00 96.69 79 LEU A CA 1
ATOM 615 C C . LEU A 1 79 ? -3.242 13.054 2.719 1.00 96.69 79 LEU A C 1
ATOM 617 O O . LEU A 1 79 ? -3.102 13.694 1.685 1.00 96.69 79 LEU A O 1
ATOM 621 N N . ILE A 1 80 ? -2.233 12.828 3.568 1.00 96.25 80 ILE A N 1
ATOM 622 C CA . ILE A 1 80 ? -0.863 13.303 3.323 1.00 96.25 80 ILE A CA 1
ATOM 623 C C . ILE A 1 80 ? -0.332 12.701 2.018 1.00 96.25 80 ILE A C 1
ATOM 625 O O . ILE A 1 80 ? 0.205 13.422 1.183 1.00 96.25 80 ILE A O 1
ATOM 629 N N . PHE A 1 81 ? -0.542 11.397 1.821 1.00 96.44 81 PHE A N 1
ATOM 630 C CA . PHE A 1 81 ? -0.145 10.691 0.606 1.00 96.44 81 PHE A CA 1
ATOM 631 C C . PHE A 1 81 ? -0.910 11.211 -0.618 1.00 96.44 81 PHE A C 1
ATOM 633 O O . PHE A 1 81 ? -0.292 11.613 -1.600 1.00 96.44 81 PHE A O 1
ATOM 640 N N . TRP A 1 82 ? -2.244 11.271 -0.553 1.00 97.00 82 TRP A N 1
ATOM 641 C CA . TRP A 1 82 ? -3.071 11.673 -1.695 1.00 97.00 82 TRP A CA 1
ATOM 642 C C . TRP A 1 82 ? -2.883 13.132 -2.099 1.00 97.00 82 TRP A C 1
ATOM 644 O O . TRP A 1 82 ? -2.719 13.425 -3.282 1.00 97.00 82 TRP A O 1
ATOM 654 N N . VAL A 1 83 ? -2.885 14.048 -1.130 1.00 96.56 83 VAL A N 1
ATOM 655 C CA . VAL A 1 83 ? -2.671 15.476 -1.389 1.00 96.56 83 VAL A CA 1
ATOM 656 C C . VAL A 1 83 ? -1.242 15.713 -1.862 1.00 96.56 83 VAL A C 1
ATOM 658 O O . VAL A 1 83 ? -1.055 16.432 -2.839 1.00 96.56 83 VAL A O 1
ATOM 661 N N . GLY A 1 84 ? -0.248 15.073 -1.237 1.00 95.06 84 GLY A N 1
ATOM 662 C CA . GLY A 1 84 ? 1.146 15.165 -1.671 1.00 95.06 84 GLY A CA 1
ATOM 663 C C . GLY A 1 84 ? 1.317 14.742 -3.129 1.00 95.06 84 GLY A C 1
ATOM 664 O O . GLY A 1 84 ? 1.875 15.492 -3.927 1.00 95.06 84 GLY A O 1
ATOM 665 N N . TRP A 1 85 ? 0.751 13.597 -3.513 1.00 94.50 85 TRP A N 1
ATOM 666 C CA . TRP A 1 85 ? 0.825 13.111 -4.889 1.00 94.50 85 TRP A CA 1
ATOM 667 C C . TRP A 1 85 ? 0.037 13.961 -5.884 1.00 94.50 85 TRP A C 1
ATOM 669 O O . TRP A 1 85 ? 0.549 14.240 -6.968 1.00 94.50 85 TRP A O 1
ATOM 679 N N . LEU A 1 86 ? -1.156 14.444 -5.528 1.00 94.06 86 LEU A N 1
ATOM 680 C CA . LEU A 1 86 ? -1.899 15.388 -6.367 1.00 94.06 86 LEU A CA 1
ATOM 681 C C . LEU A 1 86 ? -1.096 16.672 -6.611 1.00 94.06 86 LEU A C 1
ATOM 683 O O . LEU A 1 86 ? -0.980 17.086 -7.765 1.00 94.06 86 LEU A O 1
ATOM 687 N N . LEU A 1 87 ? -0.483 17.240 -5.567 1.00 93.25 87 LEU A N 1
ATOM 688 C CA . LEU A 1 87 ? 0.386 18.414 -5.677 1.00 93.25 87 LEU A CA 1
ATOM 689 C C . LEU A 1 87 ? 1.570 18.148 -6.604 1.00 93.25 87 LEU A C 1
ATOM 691 O O . LEU A 1 87 ? 1.803 18.941 -7.511 1.00 93.25 87 LEU A O 1
ATOM 695 N N . VAL A 1 88 ? 2.265 17.017 -6.442 1.00 90.19 88 VAL A N 1
ATOM 696 C CA . VAL A 1 88 ? 3.358 16.609 -7.342 1.00 90.19 88 VAL A CA 1
ATOM 697 C C . VAL A 1 88 ? 2.872 16.578 -8.790 1.00 90.19 88 VAL A C 1
ATOM 699 O O . VAL A 1 88 ? 3.546 17.109 -9.673 1.00 90.19 88 VAL A O 1
ATOM 702 N N . THR A 1 89 ? 1.678 16.031 -9.051 1.00 87.94 89 THR A N 1
ATOM 703 C CA . THR A 1 89 ? 1.165 15.976 -10.425 1.00 87.94 89 THR A CA 1
ATOM 704 C C . THR A 1 89 ? 0.863 17.341 -11.029 1.00 87.94 89 THR A C 1
ATOM 706 O O . THR A 1 89 ? 0.927 17.458 -12.251 1.00 87.94 89 THR A O 1
ATOM 709 N N . CYS A 1 90 ? 0.563 18.371 -10.232 1.00 87.06 90 CYS A N 1
ATOM 710 C CA . CYS A 1 90 ? 0.313 19.724 -10.740 1.00 87.06 90 CYS A CA 1
ATOM 711 C C . CYS A 1 90 ? 1.541 20.338 -11.427 1.00 87.06 90 CYS A C 1
ATOM 713 O O . CYS A 1 90 ? 1.379 21.189 -12.295 1.00 87.06 90 CYS A O 1
ATOM 715 N N . PHE A 1 91 ? 2.747 19.883 -11.078 1.00 86.62 91 PHE A N 1
ATOM 716 C CA . PHE A 1 91 ? 4.009 20.390 -11.626 1.00 86.62 91 PHE A CA 1
ATOM 717 C C . PHE A 1 91 ? 4.582 19.513 -12.752 1.00 86.62 91 PHE A C 1
ATOM 719 O O . PHE A 1 91 ? 5.682 19.766 -13.238 1.00 86.62 91 PHE A O 1
ATOM 726 N N . GLN A 1 92 ? 3.863 18.469 -13.175 1.00 83.56 92 GLN A N 1
ATOM 727 C CA . GLN A 1 92 ? 4.325 17.557 -14.222 1.00 83.56 92 GLN A CA 1
ATOM 728 C C . GLN A 1 92 ? 3.995 18.069 -15.622 1.00 83.56 92 GLN A C 1
ATOM 730 O O . GLN A 1 92 ? 2.868 18.474 -15.899 1.00 83.56 92 GLN A O 1
ATOM 735 N N . VAL A 1 93 ? 4.961 17.934 -16.533 1.00 78.12 93 VAL A N 1
ATOM 736 C CA . VAL A 1 93 ? 4.770 18.214 -17.965 1.00 78.12 93 VAL A CA 1
ATOM 737 C C . VAL A 1 93 ? 3.938 17.115 -18.639 1.00 78.12 93 VAL A C 1
ATOM 739 O O . VAL A 1 93 ? 3.035 17.410 -19.416 1.00 78.12 93 VAL A O 1
ATOM 742 N N . LYS A 1 94 ? 4.207 15.837 -18.326 1.00 79.56 94 LYS A N 1
ATOM 743 C CA . LYS A 1 94 ? 3.425 14.686 -18.812 1.00 79.56 94 LYS A CA 1
ATOM 744 C C . LYS A 1 94 ? 2.401 14.272 -17.762 1.00 79.56 94 LYS A C 1
ATOM 746 O O . LYS A 1 94 ? 2.772 13.891 -16.656 1.00 79.56 94 LYS A O 1
ATOM 7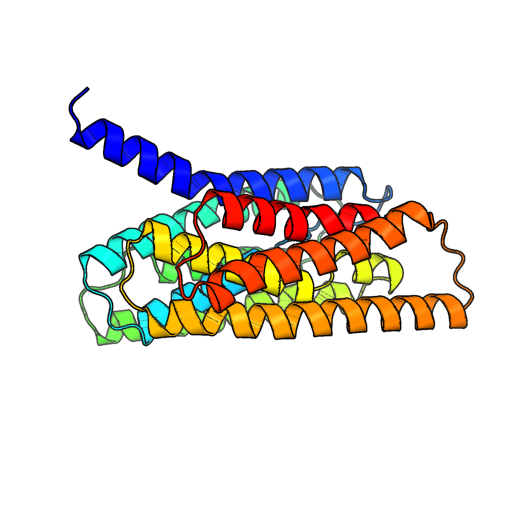51 N N . VAL A 1 95 ? 1.124 14.308 -18.130 1.00 76.75 95 VAL A N 1
ATOM 752 C CA . VAL A 1 95 ? 0.007 14.052 -17.217 1.00 76.75 95 VAL A CA 1
ATOM 753 C C . VAL A 1 95 ? -0.756 12.801 -17.629 1.00 76.75 95 VAL A C 1
ATOM 755 O O . VAL A 1 95 ? -1.300 12.737 -18.727 1.00 76.75 95 VAL A O 1
ATOM 758 N N . TYR A 1 96 ? -0.893 11.854 -16.701 1.00 84.00 96 TYR A N 1
ATOM 759 C CA . TYR A 1 96 ? -1.747 10.678 -16.872 1.00 84.00 96 TYR A CA 1
ATOM 760 C C . TYR A 1 96 ? -3.059 10.922 -16.147 1.00 84.00 96 TYR A C 1
ATOM 762 O O . TYR A 1 96 ? -3.153 10.758 -14.928 1.00 84.00 96 TYR A O 1
ATOM 770 N N . LEU A 1 97 ? -4.079 11.328 -16.905 1.00 88.94 97 LEU A N 1
ATOM 771 C CA . LEU A 1 97 ? -5.409 11.587 -16.359 1.00 88.94 97 LEU A CA 1
ATOM 772 C C . LEU A 1 97 ? -5.954 10.402 -15.536 1.00 88.94 97 LEU A C 1
ATOM 774 O O . LEU A 1 97 ? -6.441 10.662 -14.435 1.00 88.94 97 LEU A O 1
ATOM 778 N N . PRO A 1 98 ? -5.808 9.126 -15.962 1.00 91.62 98 PRO A N 1
ATOM 779 C CA . PRO A 1 98 ? -6.255 7.995 -15.151 1.00 91.62 98 PRO A CA 1
ATOM 780 C C . PRO A 1 98 ? -5.614 7.946 -13.759 1.00 91.62 98 PRO A C 1
ATOM 782 O O . PRO A 1 98 ? -6.301 7.701 -12.775 1.00 91.62 98 PRO A O 1
ATOM 785 N N . ILE A 1 99 ? -4.323 8.267 -13.648 1.00 92.50 99 ILE A N 1
ATOM 786 C CA . ILE A 1 99 ? -3.608 8.276 -12.366 1.00 92.50 99 ILE A CA 1
ATOM 787 C C . ILE A 1 99 ? -4.048 9.431 -11.471 1.00 92.50 99 ILE A C 1
ATOM 789 O O . ILE A 1 99 ? -4.283 9.225 -10.282 1.00 92.50 99 ILE A O 1
ATOM 793 N N . ARG A 1 100 ? -4.244 10.633 -12.024 1.00 93.00 100 ARG A N 1
ATOM 794 C CA . ARG A 1 100 ? -4.815 11.745 -11.245 1.00 93.00 100 ARG A CA 1
ATOM 795 C C . ARG A 1 100 ? -6.205 11.397 -10.717 1.00 93.00 100 ARG A C 1
ATOM 797 O O . ARG A 1 100 ? -6.503 11.657 -9.554 1.00 93.00 100 ARG A O 1
ATOM 804 N N . LEU A 1 101 ? -7.037 10.770 -11.548 1.00 95.75 101 LEU A N 1
ATOM 805 C CA . LEU A 1 101 ? -8.353 10.291 -11.134 1.00 95.75 101 LEU A CA 1
ATOM 806 C C . LEU A 1 101 ? -8.247 9.200 -10.059 1.00 95.75 101 LEU A C 1
ATOM 808 O O . LEU A 1 101 ? -9.034 9.227 -9.115 1.00 95.75 101 LEU A O 1
ATOM 812 N N . ALA A 1 102 ? -7.257 8.304 -10.133 1.00 96.94 102 ALA A N 1
ATOM 813 C CA . ALA A 1 102 ? -6.993 7.320 -9.082 1.00 96.94 102 ALA A CA 1
ATOM 814 C C . ALA A 1 102 ? -6.653 7.995 -7.742 1.00 96.94 102 ALA A C 1
ATOM 816 O O . ALA A 1 102 ? -7.186 7.601 -6.704 1.00 96.94 102 ALA A O 1
ATOM 817 N N . TYR A 1 103 ? -5.847 9.062 -7.754 1.00 96.88 103 TYR A N 1
ATOM 818 C CA . TYR A 1 103 ? -5.539 9.841 -6.549 1.00 96.88 103 TYR A CA 1
ATOM 819 C C . TYR A 1 103 ? -6.775 10.552 -5.986 1.00 96.88 103 TYR A C 1
ATOM 821 O O . TYR A 1 103 ? -7.011 10.512 -4.777 1.00 96.88 103 TYR A O 1
ATOM 829 N N . CYS A 1 104 ? -7.613 11.138 -6.847 1.00 97.62 104 CYS A N 1
ATOM 830 C CA . CYS A 1 104 ? -8.900 11.704 -6.435 1.00 97.62 104 CYS A CA 1
ATOM 831 C C . CYS A 1 104 ? -9.825 10.636 -5.830 1.00 97.62 104 CYS A C 1
ATOM 833 O O . CYS A 1 104 ? -10.497 10.897 -4.832 1.00 97.62 104 CYS A O 1
ATOM 835 N N . CYS A 1 105 ? -9.836 9.424 -6.392 1.00 98.06 105 CYS A N 1
ATOM 836 C CA . CYS A 1 105 ? -10.591 8.295 -5.857 1.00 98.06 105 CYS A CA 1
ATOM 837 C C . CYS A 1 105 ? -10.086 7.869 -4.474 1.00 98.06 105 CYS A C 1
ATOM 839 O O . CYS A 1 105 ? -10.899 7.668 -3.573 1.00 98.06 105 CYS A O 1
ATOM 841 N N . GLY A 1 106 ? -8.768 7.789 -4.279 1.00 97.56 106 GLY A N 1
ATOM 842 C CA . GLY A 1 106 ? -8.157 7.518 -2.977 1.00 97.56 106 GLY A CA 1
ATOM 843 C C . GLY A 1 106 ? -8.487 8.593 -1.935 1.00 97.56 106 GLY A C 1
ATOM 844 O O . GLY A 1 106 ? -8.871 8.288 -0.801 1.00 97.56 106 GLY A O 1
ATOM 845 N N . LEU A 1 107 ? -8.450 9.867 -2.333 1.00 97.38 107 LEU A N 1
ATOM 846 C CA . LEU A 1 107 ? -8.861 10.983 -1.482 1.00 97.38 107 LEU A CA 1
ATOM 847 C C . LEU A 1 107 ? -10.341 10.860 -1.094 1.00 97.38 107 LEU A C 1
ATOM 849 O O . LEU A 1 107 ? -10.667 10.897 0.093 1.00 97.38 107 LEU A O 1
ATOM 853 N N . ALA A 1 108 ? -11.230 10.636 -2.063 1.00 97.12 108 ALA A N 1
ATOM 854 C CA . ALA A 1 108 ? -12.657 10.446 -1.814 1.00 97.12 108 ALA A CA 1
ATOM 855 C C . ALA A 1 108 ? -12.920 9.250 -0.885 1.00 97.12 108 ALA A C 1
ATOM 857 O O . ALA A 1 108 ? -13.658 9.384 0.092 1.00 97.12 108 ALA A O 1
ATOM 858 N N . LEU A 1 109 ? -12.262 8.112 -1.127 1.00 97.12 109 LEU A N 1
ATOM 859 C CA . LEU A 1 109 ? -12.325 6.922 -0.277 1.00 97.12 109 LEU A CA 1
ATOM 860 C C . LEU A 1 109 ? -11.925 7.254 1.167 1.00 97.12 109 LEU A C 1
ATOM 862 O O . LEU A 1 109 ? -12.651 6.902 2.100 1.00 97.12 109 LEU A O 1
ATOM 866 N N . THR A 1 110 ? -10.840 8.010 1.354 1.00 96.56 110 THR A N 1
ATOM 867 C CA . THR A 1 110 ? -10.408 8.500 2.673 1.00 96.56 110 THR A CA 1
ATOM 868 C C . THR A 1 110 ? -11.529 9.266 3.373 1.00 96.56 110 THR A C 1
ATOM 870 O O . THR A 1 110 ? -11.882 8.962 4.518 1.00 96.56 110 THR A O 1
ATOM 873 N N . LEU A 1 111 ? -12.138 10.218 2.663 1.00 95.75 111 LEU A N 1
ATOM 874 C CA . LEU A 1 111 ? -13.198 11.070 3.195 1.00 95.75 111 LEU A CA 1
ATOM 875 C C . LEU A 1 111 ? -14.487 10.296 3.497 1.00 95.75 111 LEU A C 1
ATOM 877 O O . LEU A 1 111 ? -15.150 10.620 4.475 1.00 95.75 111 LEU A O 1
ATOM 881 N N . THR A 1 112 ? -14.815 9.229 2.758 1.00 95.44 112 THR A N 1
ATOM 882 C CA . THR A 1 112 ? -16.013 8.412 3.055 1.00 95.44 112 THR A CA 1
ATOM 883 C C . THR A 1 112 ? -15.952 7.729 4.424 1.00 95.44 112 THR A C 1
ATOM 885 O O . THR A 1 112 ? -16.978 7.434 5.041 1.00 95.44 112 THR A O 1
ATOM 888 N N . THR A 1 113 ? -14.744 7.490 4.937 1.00 93.50 113 THR A N 1
ATOM 889 C CA . THR A 1 113 ? -14.551 6.948 6.287 1.00 93.50 113 THR A CA 1
ATOM 890 C C . THR A 1 113 ? -14.519 8.023 7.369 1.00 93.50 113 THR A C 1
ATOM 892 O O . THR A 1 113 ? -14.590 7.697 8.560 1.00 93.50 113 THR A O 1
ATOM 895 N N . TRP A 1 114 ? -14.384 9.289 6.979 1.00 93.19 114 TRP A N 1
ATOM 896 C CA . TRP A 1 114 ? -14.294 10.425 7.879 1.00 93.19 114 TRP A CA 1
ATOM 897 C C . TRP A 1 114 ? -15.679 10.992 8.183 1.00 93.19 114 TRP A C 1
ATOM 899 O O . TRP A 1 114 ? -16.541 11.030 7.317 1.00 93.19 114 TRP A O 1
ATOM 909 N N . GLN A 1 115 ? -15.898 11.404 9.436 1.00 80.69 115 GLN A N 1
ATOM 910 C CA . GLN A 1 115 ? -17.138 12.056 9.893 1.00 80.69 115 GLN A CA 1
ATOM 911 C C . GLN A 1 115 ? -18.428 11.377 9.401 1.00 80.69 115 GLN A C 1
ATOM 913 O O . GLN A 1 115 ? -19.363 12.016 8.932 1.00 80.69 115 GLN A O 1
ATOM 918 N N . GLN A 1 116 ? -18.477 10.052 9.531 1.00 85.12 116 GLN A N 1
ATOM 919 C CA . GLN A 1 116 ? -19.627 9.265 9.106 1.00 85.12 116 GLN A CA 1
ATOM 920 C C . GLN A 1 116 ? -20.926 9.744 9.785 1.00 85.12 116 GLN A C 1
ATOM 922 O O . GLN A 1 116 ? -20.923 9.970 11.002 1.00 85.12 116 GLN A O 1
ATOM 927 N N . PRO A 1 117 ? -22.041 9.840 9.040 1.00 88.44 117 PRO A N 1
ATOM 928 C CA . PRO A 1 117 ? -23.337 10.224 9.582 1.00 88.44 117 PRO A CA 1
ATOM 929 C C . PRO A 1 117 ? -23.772 9.351 10.759 1.00 88.44 117 PRO A C 1
ATOM 931 O O . PRO A 1 117 ? -23.469 8.156 10.830 1.00 88.44 117 PRO A O 1
ATOM 934 N N . LYS A 1 118 ? -24.525 9.958 11.682 1.00 87.00 118 LYS A N 1
ATOM 935 C CA . LYS A 1 118 ? -25.170 9.229 12.784 1.00 87.00 118 LYS A CA 1
ATOM 936 C C . LYS A 1 118 ? -26.303 8.342 12.274 1.00 87.00 118 LYS A C 1
ATOM 938 O O . LYS A 1 118 ? -26.498 7.250 12.798 1.00 87.00 118 LYS A O 1
ATOM 943 N N . GLU A 1 119 ? -27.009 8.814 11.251 1.00 92.75 119 GLU A N 1
ATOM 944 C CA . GLU A 1 119 ? -28.061 8.064 10.582 1.00 92.75 119 GLU A CA 1
ATOM 945 C C . GLU A 1 119 ? -27.478 6.854 9.847 1.00 92.75 119 GLU A C 1
ATOM 947 O O . GLU A 1 119 ? -26.561 6.969 9.029 1.00 92.75 119 GLU A O 1
ATOM 952 N N . GLU A 1 120 ? -28.013 5.673 10.148 1.00 89.56 120 GLU A N 1
ATOM 953 C CA . GLU A 1 120 ? -27.457 4.411 9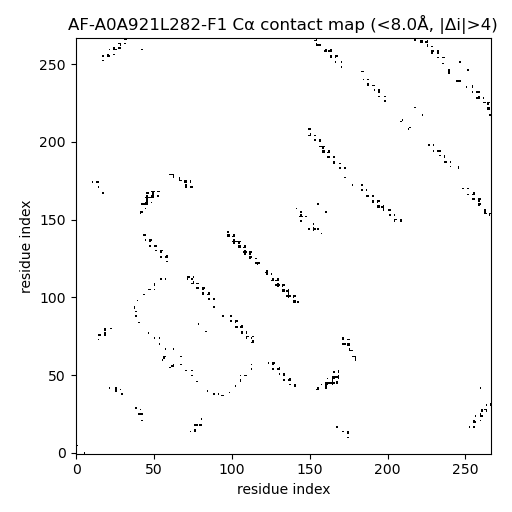.672 1.00 89.56 120 GLU A CA 1
ATOM 954 C C . GLU A 1 120 ? -27.585 4.227 8.158 1.00 89.56 120 GLU A C 1
ATOM 956 O O . GLU A 1 120 ? -26.627 3.779 7.522 1.00 89.56 120 GLU A O 1
ATOM 961 N N . GLN A 1 121 ? -28.728 4.602 7.575 1.00 92.62 121 GLN A N 1
ATOM 962 C CA . GLN A 1 121 ? -28.957 4.484 6.133 1.00 92.62 121 GLN A CA 1
ATOM 963 C C . GLN A 1 121 ? -27.960 5.343 5.350 1.00 92.62 121 GLN A C 1
ATOM 965 O O . GLN A 1 121 ? -27.257 4.831 4.475 1.00 92.62 121 GLN A O 1
ATOM 970 N N . LEU A 1 122 ? -27.818 6.616 5.732 1.00 93.62 122 LEU A N 1
ATOM 971 C CA . LEU A 1 122 ? -26.884 7.536 5.088 1.00 93.62 122 LEU A CA 1
ATOM 972 C C . LEU A 1 122 ? -25.426 7.102 5.285 1.00 93.62 122 LEU A C 1
ATOM 974 O O . LEU A 1 122 ? -24.637 7.106 4.338 1.00 93.62 122 LEU A O 1
ATOM 978 N N . ARG A 1 123 ? -25.064 6.644 6.490 1.00 93.19 123 ARG A N 1
ATOM 979 C CA . ARG A 1 123 ? -23.734 6.079 6.761 1.00 93.19 123 ARG A CA 1
ATOM 980 C C . ARG A 1 123 ? -23.431 4.891 5.855 1.00 93.19 123 ARG A C 1
ATOM 982 O O . ARG A 1 123 ? -22.334 4.809 5.308 1.00 93.19 123 ARG A O 1
ATOM 989 N N . ARG A 1 124 ? -24.380 3.969 5.693 1.00 93.25 124 ARG A N 1
ATOM 990 C CA . ARG A 1 124 ? -24.214 2.794 4.829 1.00 93.25 124 ARG A CA 1
ATOM 991 C C . ARG A 1 124 ? -24.054 3.203 3.364 1.00 93.25 124 ARG A C 1
ATOM 993 O O . ARG A 1 124 ? -23.187 2.649 2.695 1.00 93.25 124 ARG A O 1
ATOM 1000 N N . ALA A 1 125 ? -24.827 4.181 2.892 1.00 95.00 125 ALA A N 1
ATOM 1001 C CA . ALA A 1 125 ? -24.713 4.708 1.532 1.00 95.00 125 ALA A CA 1
ATOM 1002 C C . ALA A 1 125 ? -23.329 5.323 1.262 1.00 95.00 125 ALA A C 1
ATOM 1004 O O . ALA A 1 125 ? -22.679 4.955 0.286 1.00 95.00 125 ALA A O 1
ATOM 1005 N N . ILE A 1 126 ? -22.829 6.178 2.164 1.00 96.06 126 ILE A N 1
ATOM 1006 C CA . ILE A 1 126 ? -21.490 6.785 2.042 1.00 96.06 126 ILE A CA 1
ATOM 1007 C C . ILE A 1 126 ? -20.390 5.720 2.051 1.00 96.06 126 ILE A C 1
ATOM 1009 O O . ILE A 1 126 ? -19.428 5.806 1.289 1.00 96.06 126 ILE A O 1
ATOM 1013 N N . LEU A 1 127 ? -20.530 4.683 2.879 1.00 96.00 127 LEU A N 1
ATOM 1014 C CA . LEU A 1 127 ? -19.546 3.608 2.905 1.00 96.00 127 LEU A CA 1
ATOM 1015 C C . LEU A 1 127 ? -19.534 2.789 1.605 1.00 96.00 127 LEU A C 1
ATOM 1017 O O . LEU A 1 127 ? -18.460 2.434 1.118 1.00 96.00 127 LEU A O 1
ATOM 1021 N N . TRP A 1 128 ? -20.693 2.522 1.005 1.00 97.06 128 TRP A N 1
ATOM 1022 C CA . TRP A 1 128 ? -20.750 1.879 -0.311 1.00 97.06 128 TRP A CA 1
ATOM 1023 C C . TRP A 1 128 ? -20.210 2.771 -1.426 1.00 97.06 128 TRP A C 1
ATOM 1025 O O . TRP A 1 128 ? -19.503 2.270 -2.298 1.00 97.06 128 TRP A O 1
ATOM 1035 N N . LEU A 1 129 ? -20.452 4.083 -1.363 1.00 96.75 129 LEU A N 1
ATOM 1036 C CA . LEU A 1 129 ? -19.809 5.035 -2.266 1.00 96.75 129 LEU A CA 1
ATOM 1037 C C . LEU A 1 129 ? -18.282 4.926 -2.169 1.00 96.75 129 LEU A C 1
ATOM 1039 O O . LEU A 1 129 ? -17.613 4.869 -3.194 1.00 96.75 129 LEU A O 1
ATOM 1043 N N . GLY A 1 130 ? -17.731 4.806 -0.959 1.00 97.25 130 GLY A N 1
ATOM 1044 C CA . GLY A 1 130 ? -16.300 4.564 -0.774 1.00 97.25 130 GLY A CA 1
ATOM 1045 C C . GLY A 1 130 ? -15.815 3.290 -1.472 1.00 97.25 130 GLY A C 1
ATOM 1046 O O . GLY A 1 130 ? -14.805 3.337 -2.163 1.00 97.25 130 GLY A O 1
ATOM 1047 N N . VAL A 1 131 ? -16.555 2.177 -1.386 1.00 97.88 131 VAL A N 1
ATOM 1048 C CA . VAL A 1 131 ? -16.221 0.931 -2.112 1.00 97.88 131 VAL A CA 1
ATOM 1049 C C . VAL A 1 131 ? -16.180 1.160 -3.623 1.00 97.88 131 VAL A C 1
ATOM 1051 O O . VAL A 1 131 ? -15.250 0.692 -4.280 1.00 97.88 131 VAL A O 1
ATOM 1054 N N . VAL A 1 132 ? -17.147 1.900 -4.173 1.00 98.06 132 VAL A N 1
ATOM 1055 C CA . VAL A 1 132 ? -17.174 2.253 -5.602 1.00 98.06 132 VAL A CA 1
ATOM 1056 C C . VAL A 1 132 ? -15.955 3.100 -5.968 1.00 98.06 132 VAL A C 1
ATOM 1058 O O . VAL A 1 132 ? -15.226 2.738 -6.890 1.00 98.06 132 VAL A O 1
ATOM 1061 N N . MET A 1 133 ? -15.676 4.167 -5.212 1.00 98.00 133 MET A N 1
ATOM 1062 C CA . MET A 1 133 ? -14.521 5.041 -5.452 1.00 98.00 133 MET A CA 1
ATOM 1063 C C . MET A 1 133 ? -13.202 4.271 -5.366 1.00 98.00 133 MET A C 1
ATOM 1065 O O . MET A 1 133 ? -12.361 4.394 -6.250 1.00 98.00 133 MET A O 1
ATOM 1069 N N . GLY A 1 134 ? -13.024 3.436 -4.344 1.00 97.62 134 GLY A N 1
ATOM 1070 C CA . GLY A 1 134 ? -11.822 2.623 -4.192 1.00 97.62 134 GLY A CA 1
ATOM 1071 C C . GLY A 1 134 ? -11.654 1.588 -5.304 1.00 97.62 134 GLY A C 1
ATOM 1072 O O . GLY A 1 134 ? -10.542 1.400 -5.788 1.00 97.62 134 GLY A O 1
ATOM 1073 N N . SER A 1 135 ? -12.746 0.976 -5.771 1.00 98.19 135 SER A N 1
ATOM 1074 C CA . SER A 1 135 ? -12.712 0.025 -6.893 1.00 98.19 135 SER A CA 1
ATOM 1075 C C . SER A 1 135 ? -12.337 0.714 -8.206 1.00 98.19 135 SER A C 1
ATOM 1077 O O . SER A 1 135 ? -11.469 0.225 -8.925 1.00 98.19 135 SER A O 1
ATOM 1079 N N . ILE A 1 136 ? -12.928 1.880 -8.491 1.00 98.31 136 ILE A N 1
ATOM 1080 C CA . ILE A 1 136 ? -12.552 2.706 -9.648 1.00 98.31 136 ILE A CA 1
ATOM 1081 C C . ILE A 1 136 ? -11.079 3.112 -9.538 1.00 98.31 136 ILE A C 1
ATOM 1083 O O . ILE A 1 136 ? -10.326 2.940 -10.493 1.00 98.31 136 ILE A O 1
ATOM 1087 N N . GLY A 1 137 ? -10.646 3.582 -8.365 1.00 98.06 137 GLY A N 1
ATOM 1088 C CA . GLY A 1 137 ? -9.254 3.938 -8.104 1.00 98.06 137 GLY A CA 1
ATOM 1089 C C . GLY A 1 137 ? -8.290 2.783 -8.372 1.00 98.06 137 GLY A C 1
ATOM 1090 O O . GLY A 1 137 ? -7.278 2.995 -9.030 1.00 98.06 137 GLY A O 1
ATOM 1091 N N . LEU A 1 138 ? -8.617 1.564 -7.929 1.00 97.75 138 LEU A N 1
ATOM 1092 C CA . LEU A 1 138 ? -7.802 0.366 -8.168 1.00 97.75 138 LEU A CA 1
ATOM 1093 C C . LEU A 1 138 ? -7.733 -0.004 -9.651 1.00 97.75 138 LEU A C 1
ATOM 1095 O O . LEU A 1 138 ? -6.658 -0.329 -10.142 1.00 97.75 138 LEU A O 1
ATOM 1099 N N . ILE A 1 139 ? -8.845 0.076 -10.383 1.00 97.12 139 ILE A N 1
ATOM 1100 C CA . ILE A 1 139 ? -8.848 -0.181 -11.830 1.00 97.12 139 ILE A CA 1
ATOM 1101 C C . ILE A 1 139 ? -7.952 0.837 -12.543 1.00 97.12 139 ILE A C 1
ATOM 1103 O O . ILE A 1 139 ? -7.093 0.458 -13.337 1.00 97.12 139 ILE A O 1
ATOM 1107 N N . LEU A 1 140 ? -8.101 2.123 -12.217 1.00 96.56 140 LEU A N 1
ATOM 1108 C CA . LEU A 1 140 ? -7.278 3.190 -12.785 1.00 96.56 140 LEU A CA 1
ATOM 1109 C C . LEU A 1 140 ? -5.791 3.033 -12.428 1.00 96.56 140 LEU A C 1
ATOM 1111 O O . LEU A 1 140 ? -4.928 3.331 -13.250 1.00 96.56 140 LEU A O 1
ATOM 1115 N N . ALA A 1 141 ? -5.496 2.528 -11.229 1.00 95.19 141 ALA A N 1
ATOM 1116 C CA . ALA A 1 141 ? -4.147 2.241 -10.755 1.00 95.19 141 ALA A CA 1
ATOM 1117 C C . ALA A 1 141 ? -3.434 1.126 -11.529 1.00 95.19 141 ALA A C 1
ATOM 1119 O O . ALA A 1 141 ? -2.207 1.105 -11.558 1.00 95.19 141 ALA A O 1
ATOM 1120 N N . LEU A 1 142 ? -4.187 0.200 -12.129 1.00 94.38 142 LEU A N 1
ATOM 1121 C CA . LEU A 1 142 ? -3.644 -0.923 -12.897 1.00 94.38 142 LEU A CA 1
ATOM 1122 C C . LEU A 1 142 ? -3.342 -0.554 -14.352 1.00 94.38 142 LEU A C 1
ATOM 1124 O O . LEU A 1 142 ? -2.557 -1.242 -14.996 1.00 94.38 142 LEU A O 1
ATOM 1128 N N . ILE A 1 143 ? -3.921 0.533 -14.870 1.00 91.06 143 ILE A N 1
ATOM 1129 C CA . ILE A 1 143 ? -3.733 0.974 -16.260 1.00 91.06 143 ILE A CA 1
ATOM 1130 C C . ILE A 1 143 ? -2.250 1.102 -16.666 1.00 91.06 143 ILE A C 1
ATOM 1132 O O . ILE A 1 143 ? -1.919 0.621 -17.749 1.00 91.06 143 ILE A O 1
ATOM 1136 N N . PRO A 1 144 ? -1.334 1.672 -15.849 1.00 85.44 144 PRO A N 1
ATOM 1137 C CA . PRO A 1 144 ? 0.086 1.747 -16.197 1.00 85.44 144 PRO A CA 1
ATOM 1138 C C . PRO A 1 144 ? 0.721 0.408 -16.573 1.00 85.44 144 PRO A C 1
ATOM 1140 O O . PRO A 1 144 ? 1.567 0.389 -17.457 1.00 85.44 144 PRO A O 1
ATOM 1143 N N . LEU A 1 145 ? 0.275 -0.702 -15.973 1.00 87.81 145 LEU A N 1
ATOM 1144 C CA . LEU A 1 145 ? 0.822 -2.037 -16.247 1.00 87.81 145 LEU A CA 1
ATOM 1145 C C . LEU A 1 145 ? 0.604 -2.486 -17.695 1.00 87.81 145 LEU A C 1
ATOM 1147 O O . LEU A 1 145 ? 1.343 -3.327 -18.196 1.00 87.81 145 LEU A O 1
ATOM 1151 N N . PHE A 1 146 ? -0.422 -1.940 -18.349 1.00 87.62 146 PHE A N 1
ATOM 1152 C CA . PHE A 1 146 ? -0.780 -2.254 -19.730 1.00 87.62 146 PHE A CA 1
ATOM 1153 C C . PHE A 1 146 ? -0.323 -1.182 -20.722 1.00 87.62 146 PHE A C 1
ATOM 1155 O O . PHE A 1 146 ? -0.326 -1.429 -21.924 1.00 87.62 146 PHE A O 1
ATOM 1162 N N . LEU A 1 147 ? 0.018 0.016 -20.237 1.00 85.69 147 LEU A N 1
ATOM 1163 C CA . LEU A 1 147 ? 0.463 1.128 -21.078 1.00 85.69 147 LEU A CA 1
ATOM 1164 C C . LEU A 1 147 ? 1.983 1.231 -21.171 1.00 85.69 147 LEU A C 1
ATOM 1166 O O . LEU A 1 147 ? 2.486 1.756 -22.162 1.00 85.69 147 LEU A O 1
ATOM 1170 N N . PHE A 1 148 ? 2.703 0.803 -20.137 1.00 87.06 148 PHE A N 1
ATOM 1171 C CA . PHE A 1 148 ? 4.158 0.849 -20.116 1.00 87.06 148 PHE A CA 1
ATOM 1172 C C . PHE A 1 148 ? 4.760 -0.456 -20.617 1.00 87.06 148 PHE A C 1
ATOM 1174 O O . PHE A 1 148 ? 4.143 -1.521 -20.557 1.00 87.06 148 PHE A O 1
ATOM 1181 N N . GLU A 1 149 ? 5.996 -0.350 -21.099 1.00 89.25 149 GLU A N 1
ATOM 1182 C CA . GLU A 1 149 ? 6.806 -1.506 -21.456 1.00 89.25 149 GLU A CA 1
ATOM 1183 C C . GLU A 1 149 ? 6.911 -2.459 -20.265 1.00 89.25 149 GLU A C 1
ATOM 1185 O O . GLU A 1 149 ? 6.948 -2.034 -19.107 1.00 89.25 149 GLU A O 1
ATOM 1190 N N . LEU A 1 150 ? 6.967 -3.761 -20.547 1.00 89.94 150 LEU A N 1
ATOM 1191 C CA . LEU A 1 150 ? 6.912 -4.794 -19.514 1.00 89.94 150 LEU A CA 1
ATOM 1192 C C . LEU A 1 150 ? 8.023 -4.634 -18.461 1.00 89.94 150 LEU A C 1
ATOM 1194 O O . LEU A 1 150 ? 7.784 -4.904 -17.286 1.00 89.94 150 LEU A O 1
ATOM 1198 N N . GLN A 1 151 ? 9.199 -4.131 -18.859 1.00 88.31 151 GLN A N 1
ATOM 1199 C CA . GLN A 1 151 ? 10.306 -3.814 -17.953 1.00 88.31 151 GLN A CA 1
ATOM 1200 C C . GLN A 1 151 ? 9.918 -2.744 -16.925 1.00 88.31 151 GLN A C 1
ATOM 1202 O O . GLN A 1 151 ? 10.108 -2.947 -15.727 1.00 88.31 151 GLN A O 1
ATOM 1207 N N . THR A 1 152 ? 9.325 -1.634 -17.365 1.00 88.62 152 THR A N 1
ATOM 1208 C CA . THR A 1 152 ? 8.828 -0.590 -16.463 1.00 88.62 152 THR A CA 1
ATOM 1209 C C . THR A 1 152 ? 7.643 -1.104 -15.650 1.00 88.62 152 THR A C 1
ATOM 1211 O O . THR A 1 152 ? 7.603 -0.922 -14.440 1.00 88.62 152 THR A O 1
ATOM 1214 N N . SER A 1 153 ? 6.687 -1.801 -16.266 1.00 89.50 153 SER A N 1
ATOM 1215 C CA . SER A 1 153 ? 5.517 -2.356 -15.568 1.00 89.50 153 SER A CA 1
ATOM 1216 C C . SER A 1 153 ? 5.897 -3.333 -14.449 1.00 89.50 153 SER A C 1
ATOM 1218 O O . SER A 1 153 ? 5.210 -3.400 -13.427 1.00 89.50 153 SER A O 1
ATOM 1220 N N . LEU A 1 154 ? 7.013 -4.053 -14.598 1.00 91.56 154 LEU A N 1
ATOM 1221 C CA . LEU A 1 154 ? 7.548 -4.947 -13.574 1.00 91.56 154 LEU A CA 1
ATOM 1222 C C . LEU A 1 154 ? 7.948 -4.197 -12.290 1.00 91.56 154 LEU A C 1
ATOM 1224 O O . LEU A 1 154 ? 7.710 -4.710 -11.194 1.00 91.56 154 LEU A O 1
ATOM 1228 N N . THR A 1 155 ? 8.466 -2.966 -12.388 1.00 91.62 155 THR A N 1
ATOM 1229 C CA . THR A 1 155 ? 8.800 -2.146 -11.204 1.00 91.62 155 THR A CA 1
ATOM 1230 C C . THR A 1 155 ? 7.549 -1.695 -10.436 1.00 91.62 155 THR A C 1
ATOM 1232 O O . THR A 1 155 ? 7.616 -1.414 -9.240 1.00 91.62 155 THR A O 1
ATOM 1235 N N . PHE A 1 156 ? 6.376 -1.717 -11.078 1.00 91.38 156 PHE A N 1
ATOM 1236 C CA . PHE A 1 156 ? 5.072 -1.422 -10.474 1.00 91.38 156 PHE A CA 1
ATOM 1237 C C . PHE A 1 156 ? 4.331 -2.665 -9.960 1.00 91.38 156 PHE A C 1
ATOM 1239 O O . PHE A 1 156 ? 3.127 -2.572 -9.713 1.00 91.38 156 PHE A O 1
ATOM 1246 N N . ASN A 1 157 ? 5.008 -3.808 -9.779 1.00 94.44 157 ASN A N 1
ATOM 1247 C CA . ASN A 1 157 ? 4.405 -5.097 -9.410 1.00 94.44 157 ASN A CA 1
ATOM 1248 C C . ASN A 1 157 ? 3.200 -4.953 -8.441 1.00 94.44 157 ASN A C 1
ATOM 1250 O O . ASN A 1 157 ? 3.379 -4.690 -7.243 1.00 94.44 157 ASN A O 1
ATOM 1254 N N . PRO A 1 158 ? 1.955 -5.127 -8.932 1.00 95.75 158 PRO A N 1
ATOM 1255 C CA . PRO A 1 158 ? 0.756 -4.807 -8.159 1.00 95.75 158 PRO A CA 1
ATOM 1256 C C . PRO A 1 158 ? 0.548 -5.775 -6.991 1.00 95.75 158 PRO A C 1
ATOM 1258 O O . PRO A 1 158 ? -0.060 -5.418 -5.984 1.00 95.75 158 PRO A O 1
ATOM 1261 N N . LEU A 1 159 ? 1.067 -6.998 -7.101 1.00 97.12 159 LEU A N 1
ATOM 1262 C CA . LEU A 1 159 ? 0.921 -8.033 -6.083 1.00 97.12 159 LEU A CA 1
ATOM 1263 C C . LEU A 1 159 ? 1.818 -7.738 -4.879 1.00 97.12 159 LEU A C 1
ATOM 1265 O O . LEU A 1 159 ? 1.380 -7.876 -3.737 1.00 97.12 159 LEU A O 1
ATOM 1269 N N . LEU A 1 160 ? 3.025 -7.222 -5.116 1.00 96.81 160 LEU A N 1
ATOM 1270 C CA . LEU A 1 160 ? 3.885 -6.715 -4.049 1.00 96.81 160 LEU A CA 1
ATOM 1271 C C . LEU A 1 160 ? 3.281 -5.473 -3.370 1.00 96.81 160 LEU A C 1
ATOM 1273 O O . LEU A 1 160 ? 3.348 -5.331 -2.147 1.00 96.81 160 LEU A O 1
ATOM 1277 N N . GLN A 1 161 ? 2.606 -4.607 -4.131 1.00 97.75 161 GLN A N 1
ATOM 1278 C CA . GLN A 1 161 ? 1.850 -3.495 -3.550 1.00 97.75 161 GLN A CA 1
ATOM 1279 C C . GLN A 1 161 ? 0.675 -3.982 -2.686 1.00 97.75 161 GLN A C 1
ATOM 1281 O O . GLN A 1 161 ? 0.422 -3.400 -1.633 1.00 97.75 161 GLN A O 1
ATOM 1286 N N . ILE A 1 162 ? -0.011 -5.073 -3.052 1.00 98.19 162 ILE A N 1
ATOM 1287 C CA . ILE A 1 162 ? -1.042 -5.695 -2.200 1.00 98.19 162 ILE A CA 1
ATOM 1288 C C . ILE A 1 162 ? -0.443 -6.164 -0.867 1.00 98.19 162 ILE A C 1
ATOM 1290 O O . ILE A 1 162 ? -1.047 -5.924 0.180 1.00 98.19 162 ILE A O 1
ATOM 1294 N N . VAL A 1 163 ? 0.753 -6.765 -0.875 1.00 98.06 163 VAL A N 1
ATOM 1295 C CA . VAL A 1 163 ? 1.475 -7.160 0.352 1.00 98.06 163 VAL A CA 1
ATOM 1296 C C . VAL A 1 163 ? 1.697 -5.951 1.265 1.00 98.06 163 VAL A C 1
ATOM 1298 O O . VAL A 1 163 ? 1.351 -5.997 2.451 1.00 98.06 163 VAL A O 1
ATOM 1301 N N . ALA A 1 164 ? 2.212 -4.849 0.713 1.00 98.19 164 ALA A N 1
ATOM 1302 C CA . ALA A 1 164 ? 2.392 -3.603 1.454 1.00 98.19 164 ALA A CA 1
ATOM 1303 C C . ALA A 1 164 ? 1.047 -3.034 1.947 1.00 98.19 164 ALA A C 1
ATOM 1305 O O . ALA A 1 164 ? 0.931 -2.632 3.104 1.00 98.19 164 ALA A O 1
ATOM 1306 N N . GLY A 1 165 ? 0.005 -3.061 1.116 1.00 98.38 165 GLY A N 1
ATOM 1307 C CA . GLY A 1 165 ? -1.335 -2.585 1.461 1.00 98.38 165 GLY A CA 1
ATOM 1308 C C . GLY A 1 165 ? -1.984 -3.354 2.608 1.00 98.38 165 GLY A C 1
ATOM 1309 O O . GLY A 1 165 ? -2.561 -2.753 3.518 1.00 98.38 165 GLY A O 1
ATOM 1310 N N . ILE A 1 166 ? -1.828 -4.678 2.631 1.00 98.31 166 ILE A N 1
ATOM 1311 C CA . ILE A 1 166 ? -2.276 -5.503 3.755 1.00 98.31 166 ILE A CA 1
ATOM 1312 C C . ILE A 1 166 ? -1.475 -5.168 5.020 1.00 98.31 166 ILE A C 1
ATOM 1314 O O . ILE A 1 166 ? -2.074 -5.026 6.089 1.00 98.31 166 ILE A O 1
ATOM 1318 N N . ALA A 1 167 ? -0.155 -4.973 4.918 1.00 98.12 167 ALA A N 1
ATOM 1319 C CA . ALA A 1 167 ? 0.673 -4.560 6.055 1.00 98.12 167 ALA A CA 1
ATOM 1320 C C . ALA A 1 167 ? 0.219 -3.212 6.643 1.00 98.12 167 ALA A C 1
ATOM 1322 O O . ALA A 1 167 ? 0.111 -3.069 7.863 1.00 98.12 167 ALA A O 1
ATOM 1323 N N . LEU A 1 168 ? -0.118 -2.244 5.785 1.00 98.25 168 LEU A N 1
ATOM 1324 C CA . LEU A 1 168 ? -0.667 -0.949 6.186 1.00 98.25 168 LEU A CA 1
ATOM 1325 C C . LEU A 1 168 ? -2.029 -1.103 6.876 1.00 98.25 168 LEU A C 1
ATOM 1327 O O . LEU A 1 168 ? -2.226 -0.562 7.962 1.00 98.25 168 LEU A O 1
ATOM 1331 N N . ALA A 1 169 ? -2.962 -1.869 6.303 1.00 97.88 169 ALA A N 1
ATOM 1332 C CA . ALA A 1 169 ? -4.259 -2.117 6.939 1.00 97.88 169 ALA A CA 1
ATOM 1333 C C . ALA A 1 169 ? -4.106 -2.798 8.307 1.00 97.88 169 ALA A C 1
ATOM 1335 O O . ALA A 1 169 ? -4.751 -2.402 9.284 1.00 97.88 169 ALA A O 1
ATOM 1336 N N . TYR A 1 170 ? -3.211 -3.784 8.397 1.00 97.69 170 TYR A N 1
ATOM 1337 C CA . TYR A 1 170 ? -2.869 -4.458 9.645 1.00 97.69 170 TYR A CA 1
ATOM 1338 C C . TYR A 1 170 ? -2.334 -3.452 10.674 1.00 97.69 170 TYR A C 1
ATOM 1340 O O . TYR A 1 170 ? -2.775 -3.438 11.827 1.00 97.69 170 TYR A O 1
ATOM 1348 N N . TRP A 1 171 ? -1.441 -2.552 10.259 1.00 97.44 171 TRP A N 1
ATOM 1349 C CA . TRP A 1 171 ? -0.941 -1.471 11.106 1.00 97.44 171 TRP A CA 1
ATOM 1350 C C . TRP A 1 171 ? -2.078 -0.595 11.650 1.00 97.44 171 TRP A C 1
ATOM 1352 O O . TRP A 1 171 ? -2.148 -0.336 12.855 1.00 97.44 171 TRP A O 1
ATOM 1362 N N . GLY A 1 172 ? -3.020 -0.195 10.793 1.00 96.19 172 GLY A N 1
ATOM 1363 C CA . GLY A 1 172 ? -4.205 0.569 11.190 1.00 96.19 172 GLY A CA 1
ATOM 1364 C C . GLY A 1 172 ? -5.099 -0.162 12.197 1.00 96.19 172 GLY A C 1
ATOM 1365 O O . GLY A 1 172 ? -5.620 0.449 13.141 1.00 96.19 172 GLY A O 1
ATOM 1366 N N . LEU A 1 173 ? -5.234 -1.484 12.070 1.00 95.44 173 LEU A N 1
ATOM 1367 C CA . LEU A 1 173 ? -5.937 -2.325 13.045 1.00 95.44 173 LEU A CA 1
ATOM 1368 C C . LEU A 1 173 ? -5.241 -2.325 14.416 1.00 95.44 173 LEU A C 1
ATOM 1370 O O . LEU A 1 173 ? -5.923 -2.243 15.444 1.00 95.44 173 LEU A O 1
ATOM 1374 N N . LEU A 1 174 ? -3.905 -2.348 14.456 1.00 94.69 174 LEU A N 1
ATOM 1375 C CA . LEU A 1 174 ? -3.153 -2.257 15.713 1.00 94.69 174 LEU A CA 1
ATOM 1376 C C . LEU A 1 174 ? -3.283 -0.876 16.364 1.00 94.69 174 LEU A C 1
ATOM 1378 O O . LEU A 1 174 ? -3.610 -0.784 17.553 1.00 94.69 174 LEU A O 1
ATOM 1382 N N . VAL A 1 175 ? -3.103 0.198 15.588 1.00 94.12 175 VAL A N 1
ATOM 1383 C CA . VAL A 1 175 ? -3.211 1.587 16.072 1.00 94.12 175 VAL A CA 1
ATOM 1384 C C . VAL A 1 175 ? -4.615 1.865 16.610 1.00 94.12 175 VAL A C 1
ATOM 1386 O O . VAL A 1 175 ? -4.787 2.469 17.674 1.00 94.12 175 VAL A O 1
ATOM 1389 N N . SER A 1 176 ? -5.644 1.361 15.926 1.00 92.00 176 SER A N 1
ATOM 1390 C CA . SER A 1 176 ? -7.035 1.495 16.365 1.00 92.00 176 SER A CA 1
ATOM 1391 C C . SER A 1 176 ? -7.409 0.578 17.537 1.00 92.00 176 SER A C 1
ATOM 1393 O O . SER A 1 176 ? -8.513 0.713 18.086 1.00 92.00 176 SER A O 1
ATOM 1395 N N . ARG A 1 177 ? -6.487 -0.281 17.999 1.00 90.06 177 ARG A N 1
ATOM 1396 C CA . ARG A 1 177 ? -6.715 -1.312 19.026 1.00 90.06 177 ARG A CA 1
ATOM 1397 C C . ARG A 1 177 ? -7.941 -2.158 18.680 1.00 90.06 177 ARG A C 1
ATOM 1399 O O . ARG A 1 177 ? -8.854 -2.322 19.500 1.00 90.06 177 ARG A O 1
ATOM 1406 N N . ASN A 1 178 ? -8.016 -2.592 17.427 1.00 87.19 178 ASN A N 1
ATOM 1407 C CA . ASN A 1 178 ? -9.141 -3.355 16.918 1.00 87.19 178 ASN A CA 1
ATOM 1408 C C . ASN A 1 178 ? -9.159 -4.780 17.515 1.00 87.19 178 ASN A C 1
ATOM 1410 O O . ASN A 1 178 ? -8.112 -5.347 17.835 1.00 87.19 178 ASN A O 1
ATOM 1414 N N . ARG A 1 179 ? -10.362 -5.329 17.709 1.00 85.56 179 ARG A N 1
ATOM 1415 C CA . ARG A 1 179 ? -10.621 -6.655 18.298 1.00 85.56 179 ARG A CA 1
ATOM 1416 C C . ARG A 1 179 ? -11.048 -7.692 17.257 1.00 85.56 179 ARG A C 1
ATOM 1418 O O . ARG A 1 179 ? -11.354 -8.814 17.639 1.00 85.56 179 ARG A O 1
ATOM 1425 N N . LEU A 1 180 ? -11.040 -7.339 15.971 1.00 88.19 180 LEU A N 1
ATOM 1426 C CA . LEU A 1 180 ? -11.292 -8.251 14.854 1.00 88.19 180 LEU A CA 1
ATOM 1427 C C . LEU A 1 180 ? -10.141 -9.262 14.698 1.00 88.19 180 LEU A C 1
ATOM 1429 O O . LEU A 1 180 ? -9.405 -9.230 13.715 1.00 88.19 180 LEU A O 1
ATOM 1433 N N . ASN A 1 181 ? -9.965 -10.139 15.689 1.00 84.94 181 ASN A N 1
ATOM 1434 C CA . ASN A 1 181 ? -8.882 -11.119 15.729 1.00 84.94 181 ASN A CA 1
ATOM 1435 C C . ASN A 1 181 ? -8.960 -12.070 14.527 1.00 84.94 181 ASN A C 1
ATOM 1437 O O . ASN A 1 181 ? -7.941 -12.282 13.892 1.00 84.94 181 ASN A O 1
ATOM 1441 N N . GLY A 1 182 ? -10.162 -12.495 14.116 1.00 86.75 182 GLY A N 1
ATOM 1442 C CA . GLY A 1 182 ? -10.329 -13.325 12.917 1.00 86.75 182 GLY A CA 1
ATOM 1443 C C . GLY A 1 182 ? -9.824 -12.659 11.628 1.00 86.75 182 GLY A C 1
ATOM 1444 O O . GLY A 1 182 ? -9.162 -13.302 10.824 1.00 86.75 182 GLY A O 1
ATOM 1445 N N . LEU A 1 183 ? -10.053 -11.350 11.441 1.00 89.62 183 LEU A N 1
ATOM 1446 C CA . LEU A 1 183 ? -9.491 -10.622 10.293 1.00 89.62 183 LEU A CA 1
ATOM 1447 C C . LEU A 1 183 ? -7.970 -10.466 10.423 1.00 89.62 183 LEU A C 1
ATOM 1449 O O . LEU A 1 183 ? -7.241 -10.654 9.457 1.00 89.62 183 LEU A O 1
ATOM 1453 N N . ILE A 1 184 ? -7.482 -10.133 11.618 1.00 89.31 184 ILE A N 1
ATOM 1454 C CA . ILE A 1 184 ? -6.044 -10.013 11.895 1.00 89.31 184 ILE A CA 1
ATOM 1455 C C . ILE A 1 184 ? -5.319 -11.339 11.607 1.00 89.31 184 ILE A C 1
ATOM 1457 O O . ILE A 1 184 ? -4.217 -11.323 11.072 1.00 89.31 184 ILE A O 1
ATOM 1461 N N . GLU A 1 185 ? -5.949 -12.470 11.911 1.00 90.25 185 GLU A N 1
ATOM 1462 C CA . GLU A 1 185 ? -5.419 -13.810 11.658 1.00 90.25 185 GLU A CA 1
ATOM 1463 C C . GLU A 1 185 ? -5.489 -14.205 10.178 1.00 90.25 185 GLU A C 1
ATOM 1465 O O . GLU A 1 185 ? -4.598 -14.908 9.710 1.00 90.25 185 GLU A O 1
ATOM 1470 N N . ILE A 1 186 ? -6.493 -13.739 9.420 1.00 93.25 186 ILE A N 1
ATOM 1471 C CA . ILE A 1 186 ? -6.652 -14.108 8.003 1.00 93.25 186 ILE A CA 1
ATOM 1472 C C . ILE A 1 186 ? -5.764 -13.285 7.054 1.00 93.25 186 ILE A C 1
ATOM 1474 O O . ILE A 1 186 ? -5.306 -13.802 6.036 1.00 93.25 186 ILE A O 1
ATOM 1478 N N . LEU A 1 187 ? -5.500 -12.010 7.375 1.00 94.44 187 LEU A N 1
ATOM 1479 C CA . LEU A 1 187 ? -4.722 -11.096 6.524 1.00 94.44 187 LEU A CA 1
ATOM 1480 C C . LEU A 1 187 ? -3.337 -11.646 6.124 1.00 94.44 187 LEU A C 1
ATOM 1482 O O . LEU A 1 187 ? -3.008 -11.574 4.938 1.00 94.44 187 LEU A O 1
ATOM 1486 N N . PRO A 1 188 ? -2.538 -12.236 7.035 1.00 94.19 188 PRO A N 1
ATOM 1487 C CA . PRO A 1 188 ? -1.263 -12.839 6.670 1.00 94.19 188 PRO A CA 1
ATOM 1488 C C . PRO A 1 188 ? -1.359 -13.930 5.595 1.00 94.19 188 PRO A C 1
ATOM 1490 O O . PRO A 1 188 ? -0.466 -14.033 4.763 1.00 94.19 188 PRO A O 1
ATOM 1493 N N . TYR A 1 189 ? -2.435 -14.723 5.550 1.00 94.50 189 TYR A N 1
ATOM 1494 C CA . TYR A 1 189 ? -2.588 -15.757 4.518 1.00 94.50 189 TYR A CA 1
ATOM 1495 C C . TYR A 1 189 ? -2.751 -15.144 3.124 1.00 94.50 189 TYR A C 1
ATOM 1497 O O . TYR A 1 189 ? -2.125 -15.608 2.172 1.00 94.50 189 TYR A O 1
ATOM 1505 N N . PHE A 1 190 ? -3.522 -14.057 3.008 1.00 96.12 190 PHE A N 1
ATOM 1506 C CA . PHE A 1 190 ? -3.614 -13.296 1.759 1.00 96.12 190 PHE A CA 1
ATOM 1507 C C . PHE A 1 190 ? -2.258 -12.722 1.341 1.00 96.12 190 PHE A C 1
ATOM 1509 O O . PHE A 1 190 ? -1.949 -12.705 0.152 1.00 96.12 190 PHE A O 1
ATOM 1516 N N . VAL A 1 191 ? -1.426 -12.313 2.304 1.00 96.62 191 VAL A N 1
ATOM 1517 C CA . VAL A 1 191 ? -0.057 -11.868 2.021 1.00 96.62 191 VAL A CA 1
ATOM 1518 C C . VAL A 1 191 ? 0.801 -12.996 1.459 1.00 96.62 191 VAL A C 1
ATOM 1520 O O . VAL A 1 191 ? 1.488 -12.775 0.467 1.00 96.62 191 VAL A O 1
ATOM 1523 N N . LEU A 1 192 ? 0.757 -14.198 2.039 1.00 94.81 192 LEU A N 1
ATOM 1524 C CA . LEU A 1 192 ? 1.537 -15.334 1.533 1.00 94.81 192 LEU A CA 1
ATOM 1525 C C . LEU A 1 192 ? 1.149 -15.677 0.086 1.00 94.81 192 LEU A C 1
ATOM 1527 O O . LEU A 1 192 ? 2.026 -15.864 -0.756 1.00 94.81 192 LEU A O 1
ATOM 1531 N N . ILE A 1 193 ? -0.153 -15.684 -0.219 1.00 95.69 193 ILE A N 1
ATOM 1532 C CA . ILE A 1 193 ? -0.656 -15.900 -1.584 1.00 95.69 193 ILE A CA 1
ATOM 1533 C C . ILE A 1 193 ? -0.162 -14.787 -2.520 1.00 95.69 193 ILE A C 1
ATOM 1535 O O . ILE A 1 193 ? 0.369 -15.078 -3.592 1.00 95.69 193 ILE A O 1
ATOM 1539 N N . ALA A 1 194 ? -0.290 -13.521 -2.110 1.00 97.06 194 ALA A N 1
ATOM 1540 C CA . ALA A 1 194 ? 0.149 -12.376 -2.904 1.00 97.06 194 ALA A CA 1
ATOM 1541 C C . ALA A 1 194 ? 1.669 -12.364 -3.133 1.00 97.06 194 ALA A C 1
ATOM 1543 O O . ALA A 1 194 ? 2.102 -12.014 -4.225 1.00 97.06 194 ALA A O 1
ATOM 1544 N N . LEU A 1 195 ? 2.479 -12.786 -2.155 1.00 96.69 195 LEU A N 1
ATOM 1545 C CA . LEU A 1 195 ? 3.936 -12.896 -2.284 1.00 96.69 195 LEU A CA 1
ATOM 1546 C C . LEU A 1 195 ? 4.338 -13.950 -3.314 1.00 96.69 195 LEU A C 1
ATOM 1548 O O . LEU A 1 195 ? 5.155 -13.664 -4.185 1.00 96.69 195 LEU A O 1
ATOM 1552 N N . VAL A 1 196 ? 3.744 -15.145 -3.248 1.00 95.94 196 VAL A N 1
ATOM 1553 C CA . VAL A 1 196 ? 4.016 -16.204 -4.232 1.00 95.94 196 VAL A CA 1
ATOM 1554 C C . VAL A 1 196 ? 3.592 -15.748 -5.624 1.00 95.94 196 VAL A C 1
ATOM 1556 O O . VAL A 1 196 ? 4.376 -15.835 -6.567 1.00 95.94 196 VAL A O 1
ATOM 1559 N N . ALA A 1 197 ? 2.384 -15.194 -5.749 1.00 96.88 197 ALA A N 1
ATOM 1560 C CA . ALA A 1 197 ? 1.893 -14.674 -7.018 1.00 96.88 197 ALA A CA 1
ATOM 1561 C C . ALA A 1 197 ? 2.774 -13.522 -7.544 1.00 96.88 197 ALA A C 1
ATOM 1563 O O . ALA A 1 197 ? 3.042 -13.466 -8.740 1.00 96.88 197 ALA A O 1
ATOM 1564 N N . SER A 1 198 ? 3.278 -12.649 -6.663 1.00 96.81 198 SER A N 1
ATOM 1565 C CA . SER A 1 198 ? 4.219 -11.567 -6.989 1.00 96.81 198 SER A CA 1
ATOM 1566 C C . SER A 1 198 ? 5.521 -12.104 -7.575 1.00 96.81 198 SER A C 1
ATOM 1568 O O . SER A 1 198 ? 5.976 -11.617 -8.609 1.00 96.81 198 SER A O 1
ATOM 1570 N N . SER A 1 199 ? 6.105 -13.131 -6.952 1.00 95.38 199 SER A N 1
ATOM 1571 C CA . SER A 1 199 ? 7.329 -13.758 -7.455 1.00 95.38 199 SER A CA 1
ATOM 1572 C C . SER A 1 199 ? 7.104 -14.461 -8.793 1.00 95.38 199 SER A C 1
ATOM 1574 O O . SER A 1 199 ? 7.940 -14.335 -9.684 1.00 95.38 199 SER A O 1
ATOM 1576 N N . VAL A 1 200 ? 5.973 -15.152 -8.966 1.00 96.56 200 VAL A N 1
ATOM 1577 C CA . VAL A 1 200 ? 5.610 -15.772 -10.251 1.00 96.56 200 VAL A CA 1
ATOM 1578 C C . VAL A 1 200 ? 5.420 -14.709 -11.331 1.00 96.56 200 VAL A C 1
ATOM 1580 O O . VAL A 1 200 ? 5.981 -14.852 -12.413 1.00 96.56 200 VAL A O 1
ATOM 1583 N N . PHE A 1 201 ? 4.695 -13.627 -11.037 1.00 95.00 201 PHE A N 1
ATOM 1584 C CA . PHE A 1 201 ? 4.523 -12.501 -11.957 1.00 95.00 201 PHE A CA 1
ATOM 1585 C C . PHE A 1 201 ? 5.874 -11.933 -12.398 1.00 95.00 201 PHE A C 1
ATOM 1587 O O . PHE A 1 201 ? 6.103 -11.777 -13.596 1.00 95.00 201 PHE A O 1
ATOM 1594 N N . ALA A 1 202 ? 6.789 -11.698 -11.452 1.00 95.19 202 ALA A N 1
ATOM 1595 C CA . ALA A 1 202 ? 8.119 -11.199 -11.768 1.00 95.19 202 ALA A CA 1
ATOM 1596 C C . ALA A 1 202 ? 8.905 -12.174 -12.657 1.00 95.19 202 ALA A C 1
ATOM 1598 O O . ALA A 1 202 ? 9.431 -11.770 -13.688 1.00 95.19 202 ALA A O 1
ATOM 1599 N N . LEU A 1 203 ? 8.938 -13.464 -12.312 1.00 95.00 203 LEU A N 1
ATOM 1600 C CA . LEU A 1 203 ? 9.634 -14.484 -13.105 1.00 95.00 203 LEU A CA 1
ATOM 1601 C C . LEU A 1 203 ? 9.077 -14.606 -14.529 1.00 95.00 203 LEU A C 1
ATOM 1603 O O . LEU A 1 203 ? 9.853 -14.675 -15.480 1.00 95.00 203 LEU A O 1
ATOM 1607 N N . VAL A 1 204 ? 7.751 -14.594 -14.685 1.00 95.56 204 VAL A N 1
ATOM 1608 C CA . VAL A 1 204 ? 7.097 -14.654 -16.000 1.00 95.56 204 VAL A CA 1
ATOM 1609 C C . VAL A 1 204 ? 7.408 -13.404 -16.819 1.00 95.56 204 VAL A C 1
ATOM 1611 O O . VAL A 1 204 ? 7.778 -13.529 -17.984 1.00 95.56 204 VAL A O 1
ATOM 1614 N N . ALA A 1 205 ? 7.315 -12.213 -16.221 1.00 93.88 205 ALA A N 1
ATOM 1615 C CA . ALA A 1 205 ? 7.633 -10.964 -16.908 1.00 93.88 205 ALA A CA 1
ATOM 1616 C C . ALA A 1 205 ? 9.081 -10.959 -17.418 1.00 93.88 205 ALA A C 1
ATOM 1618 O O . ALA A 1 205 ? 9.329 -10.641 -18.578 1.00 93.88 205 ALA A O 1
ATOM 1619 N N . MET A 1 206 ? 10.030 -11.387 -16.583 1.00 92.88 206 MET A N 1
ATOM 1620 C CA . MET A 1 206 ? 11.437 -11.491 -16.971 1.00 92.88 206 MET A CA 1
ATOM 1621 C C . MET A 1 206 ? 11.684 -12.533 -18.063 1.00 92.88 206 MET A C 1
ATOM 1623 O O . MET A 1 206 ? 12.483 -12.289 -18.963 1.00 92.88 206 MET A O 1
ATOM 1627 N N . ALA A 1 207 ? 11.004 -13.681 -18.010 1.00 93.94 207 ALA A N 1
ATOM 1628 C CA . ALA A 1 207 ? 11.114 -14.700 -19.048 1.00 93.94 207 ALA A CA 1
ATOM 1629 C C . ALA A 1 207 ? 10.625 -14.173 -20.406 1.00 93.94 207 ALA A C 1
ATOM 1631 O O . ALA A 1 207 ? 11.291 -14.395 -21.413 1.00 93.94 207 ALA A O 1
ATOM 1632 N N . ILE A 1 208 ? 9.511 -13.432 -20.426 1.00 95.06 208 ILE A N 1
ATOM 1633 C CA . ILE A 1 208 ? 8.992 -12.790 -21.643 1.00 95.06 208 ILE A CA 1
ATOM 1634 C C . ILE A 1 208 ? 9.992 -11.757 -22.174 1.00 95.06 208 ILE A C 1
ATOM 1636 O O . ILE A 1 208 ? 10.378 -11.842 -23.333 1.00 95.06 208 ILE A O 1
ATOM 1640 N N . ILE A 1 209 ? 10.489 -10.856 -21.318 1.00 92.94 209 ILE A N 1
ATOM 1641 C CA . ILE A 1 209 ? 11.499 -9.844 -21.686 1.00 92.94 209 ILE A CA 1
ATOM 1642 C C . ILE A 1 209 ? 12.737 -10.498 -22.323 1.00 92.94 209 ILE A C 1
ATOM 1644 O O . ILE A 1 209 ? 13.258 -10.003 -23.322 1.00 92.94 209 ILE A O 1
ATOM 1648 N N . HIS A 1 210 ? 13.189 -11.628 -21.769 1.00 91.06 210 HIS A N 1
ATOM 1649 C CA . HIS A 1 210 ? 14.317 -12.383 -22.309 1.00 91.06 210 HIS A CA 1
ATOM 1650 C C . HIS A 1 210 ? 14.010 -13.015 -23.676 1.00 91.06 210 HIS A C 1
ATOM 1652 O O . HIS A 1 210 ? 14.836 -12.925 -24.584 1.00 91.06 210 HIS A O 1
ATOM 1658 N N . ILE A 1 211 ? 12.836 -13.638 -23.830 1.00 94.19 211 ILE A N 1
ATOM 1659 C CA . ILE A 1 211 ? 12.397 -14.261 -25.090 1.00 94.19 211 ILE A CA 1
ATOM 1660 C C . ILE A 1 211 ? 12.242 -13.211 -26.198 1.00 94.19 211 ILE A C 1
ATOM 1662 O O . ILE A 1 211 ? 12.646 -13.462 -27.332 1.00 94.19 211 ILE A O 1
ATOM 1666 N N . ASP A 1 212 ? 11.731 -12.027 -25.860 1.00 92.81 212 ASP A N 1
ATOM 1667 C CA . ASP A 1 212 ? 11.548 -10.908 -26.790 1.00 92.81 212 ASP A CA 1
ATOM 1668 C C . ASP A 1 212 ? 12.879 -10.239 -27.191 1.00 92.81 212 ASP A C 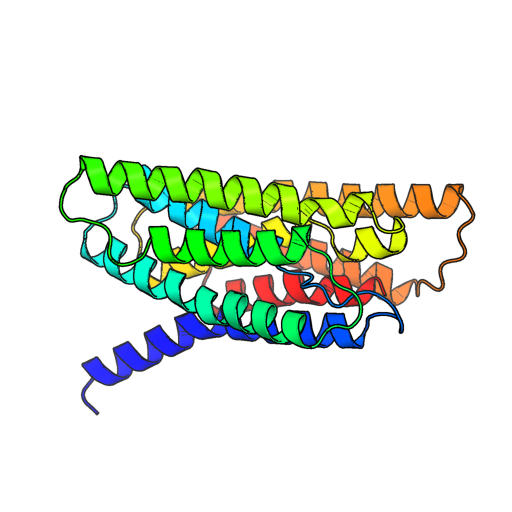1
ATOM 1670 O O . ASP A 1 212 ? 12.904 -9.343 -28.037 1.00 92.81 212 ASP A O 1
ATOM 1674 N N . GLY A 1 213 ? 14.008 -10.668 -26.612 1.00 87.50 213 GLY A N 1
ATOM 1675 C CA . GLY A 1 213 ? 15.342 -10.171 -26.953 1.00 87.50 213 GLY A CA 1
ATOM 1676 C C . GLY A 1 213 ? 15.598 -8.727 -26.514 1.00 87.50 213 GLY A C 1
ATOM 1677 O O . GLY A 1 213 ? 16.526 -8.085 -27.017 1.00 87.50 213 GLY A O 1
ATOM 1678 N N . VAL A 1 214 ? 14.792 -8.204 -25.585 1.00 86.31 214 VAL A N 1
ATOM 1679 C CA . VAL A 1 214 ? 14.967 -6.861 -25.027 1.00 86.31 214 VAL A CA 1
ATOM 1680 C C . VAL A 1 214 ? 16.260 -6.842 -24.217 1.00 86.31 214 VAL A C 1
ATOM 1682 O O . VAL A 1 214 ? 16.438 -7.616 -23.275 1.00 86.31 214 VAL A O 1
ATOM 1685 N N . LYS A 1 215 ? 17.192 -5.959 -24.588 1.00 80.81 215 LYS A N 1
ATOM 1686 C CA . LYS A 1 215 ? 18.437 -5.782 -23.837 1.00 80.81 215 LYS A CA 1
ATOM 1687 C C . LYS A 1 215 ? 18.124 -5.096 -22.514 1.00 80.81 215 LYS A C 1
ATOM 1689 O O . LYS A 1 215 ? 17.792 -3.916 -22.505 1.00 80.81 215 LYS A O 1
ATOM 1694 N N . THR A 1 216 ? 18.254 -5.831 -21.418 1.00 77.25 216 THR A N 1
ATOM 1695 C CA . THR A 1 216 ? 18.175 -5.281 -20.068 1.00 77.25 216 THR A CA 1
ATOM 1696 C C . THR A 1 216 ? 19.560 -5.257 -19.437 1.00 77.25 216 THR A C 1
ATOM 1698 O O . THR A 1 216 ? 20.278 -6.256 -19.445 1.00 77.25 216 THR A O 1
ATOM 1701 N N . ASP A 1 217 ? 19.932 -4.124 -18.843 1.00 76.31 217 ASP A N 1
ATOM 1702 C CA . ASP A 1 217 ? 21.180 -3.979 -18.080 1.00 76.31 217 ASP A CA 1
ATOM 1703 C C . ASP A 1 217 ? 21.004 -4.466 -16.629 1.00 76.31 217 ASP A C 1
ATOM 1705 O O . ASP A 1 217 ? 21.519 -3.882 -15.674 1.00 76.31 217 ASP A O 1
ATOM 1709 N N . TRP A 1 218 ? 20.233 -5.540 -16.431 1.00 81.94 218 TRP A N 1
ATOM 1710 C CA . TRP A 1 218 ? 19.933 -6.036 -15.094 1.00 81.94 218 TRP A CA 1
ATOM 1711 C C . TRP A 1 218 ? 21.159 -6.657 -14.439 1.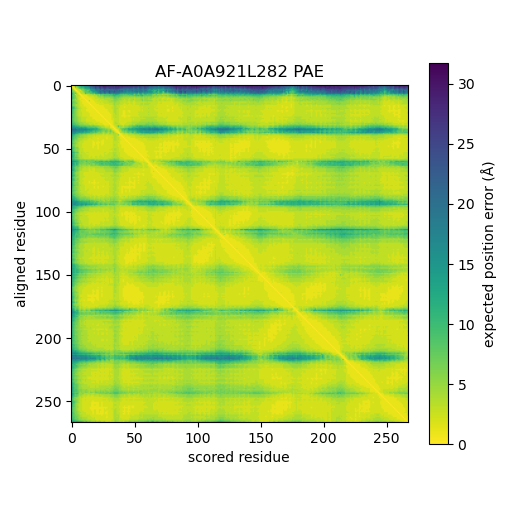00 81.94 218 TRP A C 1
ATOM 1713 O O . TRP A 1 218 ? 21.712 -7.663 -14.887 1.00 81.94 218 TRP A O 1
ATOM 1723 N N . ASN A 1 219 ? 21.540 -6.088 -13.300 1.00 87.12 219 ASN A N 1
ATOM 1724 C CA . ASN A 1 219 ? 22.585 -6.650 -12.468 1.00 87.12 219 ASN A CA 1
ATOM 1725 C C . ASN A 1 219 ? 22.063 -7.907 -11.751 1.00 87.12 219 ASN A C 1
ATOM 1727 O O . ASN A 1 219 ? 21.128 -7.839 -10.950 1.00 87.12 219 ASN A O 1
ATOM 1731 N N . VAL A 1 220 ? 22.712 -9.052 -11.986 1.00 88.62 220 VAL A N 1
ATOM 1732 C CA . VAL A 1 220 ? 22.388 -10.343 -11.347 1.00 88.62 220 VAL A CA 1
ATOM 1733 C C . VAL A 1 220 ? 22.325 -10.226 -9.821 1.00 88.62 220 VAL A C 1
ATOM 1735 O O . VAL A 1 220 ? 21.480 -10.863 -9.184 1.00 88.62 220 VAL A O 1
ATOM 1738 N N . LEU A 1 221 ? 23.177 -9.388 -9.220 1.00 91.12 221 LEU A N 1
ATOM 1739 C CA . LEU A 1 221 ? 23.155 -9.140 -7.780 1.00 91.12 221 LEU A CA 1
ATOM 1740 C C . LEU A 1 221 ? 21.874 -8.419 -7.349 1.00 91.12 221 LEU A C 1
ATOM 1742 O O . LEU A 1 221 ? 21.261 -8.839 -6.370 1.00 91.12 221 LEU A O 1
ATOM 1746 N N . HIS A 1 222 ? 21.431 -7.386 -8.075 1.00 92.25 222 HIS A N 1
ATOM 1747 C CA . HIS A 1 222 ? 20.191 -6.668 -7.750 1.00 92.25 222 HIS A CA 1
ATOM 1748 C C . HIS A 1 222 ? 18.985 -7.606 -7.833 1.00 92.25 222 HIS A C 1
ATOM 1750 O O . HIS A 1 222 ? 18.188 -7.674 -6.895 1.00 92.25 222 HIS A O 1
ATOM 1756 N N . LEU A 1 223 ? 18.916 -8.419 -8.891 1.00 92.12 223 LEU A N 1
ATOM 1757 C CA . LEU A 1 223 ? 17.842 -9.392 -9.053 1.00 92.12 223 LEU A CA 1
ATOM 1758 C C . LEU A 1 223 ? 17.846 -10.455 -7.944 1.00 92.12 223 LEU A C 1
ATOM 1760 O O . LEU A 1 223 ? 16.795 -10.813 -7.408 1.00 92.12 223 LEU A O 1
ATOM 1764 N N . SER A 1 224 ? 19.030 -10.929 -7.551 1.00 93.94 224 SER A N 1
ATOM 1765 C CA . SER A 1 224 ? 19.173 -11.859 -6.426 1.00 93.94 224 SER A CA 1
ATOM 1766 C C . SER A 1 224 ? 18.646 -11.235 -5.133 1.00 93.94 224 SER A C 1
ATOM 1768 O O . SER A 1 224 ? 17.860 -11.859 -4.419 1.00 93.94 224 SER A O 1
ATOM 1770 N N . PHE A 1 225 ? 19.006 -9.977 -4.855 1.00 95.81 225 PHE A N 1
ATOM 1771 C CA . PHE A 1 225 ? 18.497 -9.253 -3.692 1.00 95.81 225 PHE A CA 1
ATOM 1772 C C . PHE A 1 225 ? 16.983 -9.024 -3.750 1.00 95.81 225 PHE A C 1
ATOM 1774 O O . PHE A 1 225 ? 16.329 -9.146 -2.715 1.00 95.81 225 PHE A O 1
ATOM 1781 N N . TYR A 1 226 ? 16.401 -8.783 -4.928 1.00 95.75 226 TYR A N 1
ATOM 1782 C CA . TYR A 1 226 ? 14.952 -8.637 -5.093 1.00 95.75 226 TYR A CA 1
ATOM 1783 C C . TYR A 1 226 ? 14.191 -9.886 -4.616 1.00 95.75 226 TYR A C 1
ATOM 1785 O O . TYR A 1 226 ? 13.226 -9.783 -3.847 1.00 95.75 226 TYR A O 1
ATOM 1793 N N . PHE A 1 227 ? 14.650 -11.081 -4.999 1.00 95.69 227 PHE A N 1
ATOM 1794 C CA . PHE A 1 227 ? 14.045 -12.333 -4.534 1.00 95.69 227 PHE A CA 1
ATOM 1795 C C . PHE A 1 227 ? 14.395 -12.668 -3.084 1.00 95.69 227 PHE A C 1
ATOM 1797 O O . PHE A 1 227 ? 13.540 -13.187 -2.364 1.00 95.69 227 PHE A O 1
ATOM 1804 N N . ILE A 1 228 ? 15.592 -12.315 -2.607 1.00 97.00 228 ILE A N 1
ATOM 1805 C CA . ILE A 1 228 ? 15.922 -12.419 -1.179 1.00 97.00 228 ILE A CA 1
ATOM 1806 C C . ILE A 1 228 ? 14.951 -11.563 -0.355 1.00 97.00 228 ILE A C 1
ATOM 1808 O O . ILE A 1 228 ? 14.434 -12.044 0.651 1.00 97.00 228 ILE A O 1
ATOM 1812 N N . CYS A 1 229 ? 14.610 -10.346 -0.794 1.00 97.25 229 CYS A N 1
ATOM 1813 C CA . CYS A 1 229 ? 13.588 -9.527 -0.140 1.00 97.25 229 CYS A CA 1
ATOM 1814 C C . CYS A 1 229 ? 12.223 -10.232 -0.089 1.00 97.25 229 CYS A C 1
ATOM 1816 O O . CYS A 1 229 ? 11.562 -10.171 0.945 1.00 97.25 229 CYS A O 1
ATOM 1818 N N . HIS A 1 230 ? 11.815 -10.949 -1.143 1.00 96.38 230 HIS A N 1
ATOM 1819 C CA . HIS A 1 230 ? 10.574 -11.738 -1.137 1.00 96.38 230 HIS A CA 1
ATOM 1820 C C . HIS A 1 230 ? 10.619 -12.887 -0.122 1.00 96.38 230 HIS A C 1
ATOM 1822 O O . HIS A 1 230 ? 9.649 -13.098 0.608 1.00 96.38 230 HIS A O 1
ATOM 1828 N N . LEU A 1 231 ? 11.748 -13.593 -0.017 1.00 96.50 231 LEU A N 1
ATOM 1829 C CA . LEU A 1 231 ? 11.940 -14.645 0.985 1.00 96.50 231 LEU A CA 1
ATOM 1830 C C . LEU A 1 231 ? 11.943 -14.081 2.413 1.00 96.50 231 LEU A C 1
ATOM 1832 O O . LEU A 1 231 ? 11.336 -14.665 3.310 1.00 96.50 231 LEU A O 1
ATOM 1836 N N . LEU A 1 232 ? 12.571 -12.922 2.627 1.00 97.75 232 LEU A N 1
ATOM 1837 C CA . LEU A 1 232 ? 12.547 -12.223 3.913 1.00 97.75 232 LEU A CA 1
ATOM 1838 C C . LEU A 1 232 ? 11.133 -11.752 4.273 1.00 97.75 232 LEU A C 1
ATOM 1840 O O . LEU A 1 232 ? 10.728 -11.895 5.424 1.00 97.75 232 LEU A O 1
ATOM 1844 N N . LEU A 1 233 ? 10.360 -11.248 3.306 1.00 97.88 233 LEU A N 1
ATOM 1845 C CA . LEU A 1 233 ? 8.947 -10.903 3.492 1.00 97.88 233 LEU A CA 1
ATOM 1846 C C . LEU A 1 233 ? 8.112 -12.132 3.862 1.00 97.88 233 LEU A C 1
ATOM 1848 O O . LEU A 1 233 ? 7.300 -12.059 4.785 1.00 97.88 233 LEU A O 1
ATOM 1852 N N . LEU A 1 234 ? 8.339 -13.260 3.185 1.00 96.12 234 LEU A N 1
ATOM 1853 C CA . LEU A 1 234 ? 7.686 -14.531 3.488 1.00 96.12 234 LEU A CA 1
ATOM 1854 C C . LEU A 1 234 ? 7.995 -14.974 4.924 1.00 96.12 234 LEU A C 1
ATOM 1856 O O . LEU A 1 234 ? 7.076 -15.280 5.680 1.00 96.12 234 LEU A O 1
ATOM 1860 N N . ALA A 1 235 ? 9.268 -14.952 5.325 1.00 95.50 235 ALA A N 1
ATOM 1861 C CA . ALA A 1 235 ? 9.695 -15.312 6.676 1.00 95.50 235 ALA A CA 1
ATOM 1862 C C . ALA A 1 235 ? 9.123 -14.360 7.741 1.00 95.50 235 ALA A C 1
ATOM 1864 O O . ALA A 1 235 ? 8.619 -14.810 8.774 1.00 95.50 235 ALA A O 1
ATOM 1865 N N . ALA A 1 236 ? 9.149 -13.050 7.476 1.00 96.56 236 ALA A N 1
ATOM 1866 C CA . ALA A 1 236 ? 8.615 -12.026 8.367 1.00 96.56 236 ALA A CA 1
ATOM 1867 C C . ALA A 1 236 ? 7.105 -12.187 8.584 1.00 96.56 236 ALA A C 1
ATOM 1869 O O . ALA A 1 236 ? 6.637 -12.051 9.714 1.00 96.56 236 ALA A O 1
ATOM 1870 N N . TRP A 1 237 ? 6.347 -12.521 7.535 1.00 95.31 237 TRP A N 1
ATOM 1871 C CA . TRP A 1 237 ? 4.921 -12.809 7.668 1.00 95.31 237 TRP A CA 1
ATOM 1872 C C . TRP A 1 237 ? 4.634 -14.184 8.247 1.00 95.31 237 TRP A C 1
ATOM 1874 O O . TRP A 1 237 ? 3.671 -14.291 8.988 1.00 95.31 237 TRP A O 1
ATOM 1884 N N . ALA A 1 238 ? 5.449 -15.208 7.991 1.00 93.56 238 ALA A N 1
ATOM 1885 C CA . ALA A 1 238 ? 5.263 -16.538 8.572 1.00 93.56 238 ALA A CA 1
ATOM 1886 C C . ALA A 1 238 ? 5.476 -16.549 10.096 1.00 93.56 238 ALA A C 1
ATOM 1888 O O . ALA A 1 238 ? 4.775 -17.267 10.811 1.00 93.56 238 ALA A O 1
ATOM 1889 N N . TYR A 1 239 ? 6.401 -15.727 10.606 1.00 92.75 239 TYR A N 1
ATOM 1890 C CA . TYR A 1 239 ? 6.715 -15.623 12.034 1.00 92.75 239 TYR A CA 1
ATOM 1891 C C . TYR A 1 239 ? 5.474 -15.465 12.947 1.00 92.75 239 TYR A C 1
ATOM 1893 O O . TYR A 1 239 ? 5.290 -16.306 13.834 1.00 92.75 239 TYR A O 1
ATOM 1901 N N . PRO A 1 240 ? 4.586 -14.464 12.754 1.00 92.06 240 PRO A N 1
ATOM 1902 C CA . PRO A 1 240 ? 3.385 -14.308 13.575 1.00 92.06 240 PRO A CA 1
ATOM 1903 C C . PRO A 1 240 ? 2.372 -15.455 13.422 1.00 92.06 240 PRO A C 1
ATOM 1905 O O . PRO A 1 240 ? 1.715 -15.787 14.408 1.00 92.06 240 PRO A O 1
ATOM 1908 N N . LEU A 1 241 ? 2.267 -16.117 12.256 1.00 91.12 241 LEU A N 1
ATOM 1909 C CA . LEU A 1 241 ? 1.376 -17.286 12.099 1.00 91.12 241 LEU A CA 1
ATOM 1910 C C . LEU A 1 241 ? 1.868 -18.462 12.937 1.00 91.12 241 LEU A C 1
ATOM 1912 O O . LEU A 1 241 ? 1.076 -19.090 13.637 1.00 91.12 241 LEU A O 1
ATOM 1916 N N . ILE A 1 242 ? 3.172 -18.748 12.879 1.00 92.69 242 ILE A N 1
ATOM 1917 C CA . ILE A 1 242 ? 3.781 -19.865 13.611 1.00 92.69 242 ILE A CA 1
ATOM 1918 C C . ILE A 1 242 ? 3.644 -19.639 15.118 1.00 92.69 242 ILE A C 1
ATOM 1920 O O . ILE A 1 242 ? 3.284 -20.554 15.857 1.00 92.69 242 ILE A O 1
ATOM 1924 N N . ARG A 1 243 ? 3.892 -18.405 15.573 1.00 91.56 243 ARG A N 1
ATOM 1925 C CA . ARG A 1 243 ? 3.748 -18.024 16.984 1.00 91.56 243 ARG A CA 1
ATOM 1926 C C . ARG A 1 243 ? 2.293 -17.872 17.430 1.00 91.56 243 ARG A C 1
ATOM 1928 O O . ARG A 1 243 ? 2.054 -17.841 18.629 1.00 91.56 243 ARG A O 1
ATOM 1935 N N . ARG A 1 244 ? 1.334 -17.806 16.497 1.00 88.62 244 ARG A N 1
ATOM 1936 C CA . ARG A 1 244 ? -0.078 -17.462 16.758 1.00 88.62 244 ARG A CA 1
ATOM 1937 C C . ARG A 1 244 ? -0.219 -16.148 17.533 1.00 88.62 244 ARG A C 1
ATOM 1939 O O . ARG A 1 244 ? -1.076 -15.998 18.401 1.00 88.62 244 ARG A O 1
ATOM 1946 N N . GLU A 1 245 ? 0.641 -15.190 17.206 1.00 90.62 245 GLU A N 1
ATOM 1947 C CA . GLU A 1 245 ? 0.724 -13.886 17.857 1.00 90.62 245 GLU A CA 1
ATOM 1948 C C . GLU A 1 245 ? 0.494 -12.764 16.845 1.00 90.62 245 GLU A C 1
ATOM 1950 O O . GLU A 1 245 ? 0.724 -12.908 15.644 1.00 90.62 245 GLU A O 1
ATOM 1955 N N . LYS A 1 246 ? 0.065 -11.595 17.331 1.00 91.19 246 LYS A N 1
ATOM 1956 C CA . LYS A 1 246 ? -0.054 -10.411 16.475 1.00 91.19 246 LYS A CA 1
ATOM 1957 C C . LYS A 1 246 ? 1.339 -9.921 16.091 1.00 91.19 246 LYS A C 1
ATOM 1959 O O . LYS A 1 246 ? 2.186 -9.742 16.962 1.00 91.19 246 LYS A O 1
ATOM 1964 N N . ALA A 1 247 ? 1.539 -9.603 14.813 1.00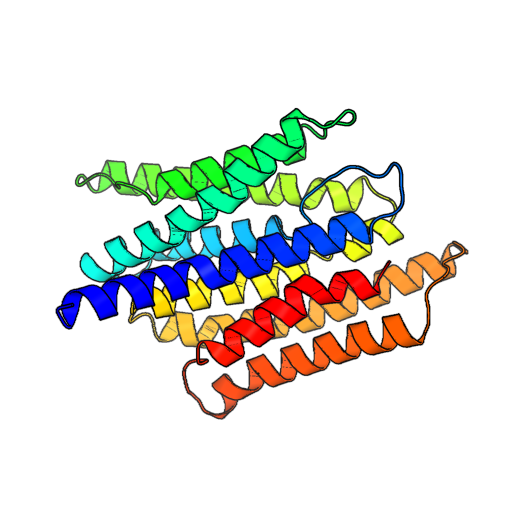 93.62 247 ALA A N 1
ATOM 1965 C CA . ALA A 1 247 ? 2.767 -8.961 14.359 1.00 93.62 247 ALA A CA 1
ATOM 1966 C C . ALA A 1 247 ? 3.030 -7.657 15.149 1.00 93.62 247 ALA A C 1
ATOM 1968 O O . ALA A 1 247 ? 2.148 -6.793 15.201 1.00 93.62 247 ALA A O 1
ATOM 1969 N N . PRO A 1 248 ? 4.208 -7.490 15.777 1.00 94.62 248 PRO A N 1
ATOM 1970 C CA . PRO A 1 248 ? 4.560 -6.252 16.461 1.00 94.62 248 PRO A CA 1
ATOM 1971 C C . PRO A 1 248 ? 4.887 -5.137 15.456 1.00 94.62 248 PRO A C 1
ATOM 1973 O O . PRO A 1 248 ? 5.271 -5.395 14.316 1.00 94.62 248 PRO A O 1
ATOM 1976 N N . TYR A 1 249 ? 4.797 -3.876 15.894 1.00 95.50 249 TYR A N 1
ATOM 1977 C CA . TYR A 1 249 ? 5.037 -2.709 15.032 1.00 95.50 249 TYR A CA 1
ATOM 1978 C C . TYR A 1 249 ? 6.406 -2.718 14.341 1.00 95.50 249 TYR A C 1
ATOM 1980 O O . TYR A 1 249 ? 6.496 -2.363 13.174 1.00 95.50 249 TYR A O 1
ATOM 1988 N N . TRP A 1 250 ? 7.475 -3.137 15.025 1.00 95.81 250 TRP A N 1
ATOM 1989 C CA . TRP A 1 250 ? 8.811 -3.168 14.419 1.00 95.81 250 TRP A CA 1
ATOM 1990 C C . TRP A 1 250 ? 8.882 -4.149 13.239 1.00 95.81 250 TRP A C 1
ATOM 1992 O O . TRP A 1 250 ? 9.479 -3.834 12.215 1.00 95.81 250 TRP A O 1
ATOM 2002 N N . LEU A 1 251 ? 8.211 -5.301 13.347 1.00 97.00 251 LEU A N 1
ATOM 2003 C CA . LEU A 1 251 ? 8.175 -6.308 12.291 1.00 97.00 251 LEU A CA 1
ATOM 2004 C C . LEU A 1 251 ? 7.368 -5.806 11.094 1.00 97.00 251 LEU A C 1
ATOM 2006 O O . LEU A 1 251 ? 7.811 -5.930 9.957 1.00 97.00 251 LEU A O 1
ATOM 2010 N N . LEU A 1 252 ? 6.221 -5.169 11.346 1.00 97.44 252 LEU A N 1
ATOM 2011 C CA . LEU A 1 252 ? 5.436 -4.539 10.284 1.00 97.44 252 LEU A CA 1
ATOM 2012 C C . LEU A 1 252 ? 6.200 -3.401 9.597 1.00 97.44 252 LEU A C 1
ATOM 2014 O O . LEU A 1 252 ? 6.051 -3.221 8.395 1.00 97.44 252 LEU A O 1
ATOM 2018 N N . ALA A 1 253 ? 7.031 -2.651 10.326 1.00 97.81 253 ALA A N 1
ATOM 2019 C CA . ALA A 1 253 ? 7.844 -1.592 9.736 1.00 97.81 253 ALA A CA 1
ATOM 2020 C C . ALA A 1 253 ? 8.885 -2.184 8.780 1.00 97.81 253 ALA A C 1
ATOM 2022 O O . ALA A 1 253 ? 9.013 -1.704 7.658 1.00 97.81 253 ALA A O 1
ATOM 2023 N N . ILE A 1 254 ? 9.554 -3.273 9.181 1.00 97.69 254 ILE A N 1
ATOM 2024 C CA . ILE A 1 254 ? 10.474 -4.022 8.312 1.00 97.69 254 ILE A CA 1
ATOM 2025 C C . ILE A 1 254 ? 9.742 -4.552 7.077 1.00 97.69 254 ILE A C 1
ATOM 2027 O O . ILE A 1 254 ? 10.239 -4.397 5.968 1.00 97.69 254 ILE A O 1
ATOM 2031 N N . ILE A 1 255 ? 8.551 -5.128 7.249 1.00 98.06 255 ILE A N 1
ATOM 2032 C CA . ILE A 1 255 ? 7.727 -5.619 6.137 1.00 98.06 255 ILE A CA 1
ATOM 2033 C C . ILE A 1 255 ? 7.401 -4.490 5.154 1.00 98.06 255 ILE A C 1
ATOM 2035 O O . ILE A 1 255 ? 7.575 -4.665 3.951 1.00 98.06 255 ILE A O 1
ATOM 2039 N N . ILE A 1 256 ? 6.943 -3.334 5.647 1.00 98.06 256 ILE A N 1
ATOM 2040 C CA . ILE A 1 256 ? 6.606 -2.189 4.791 1.00 98.06 256 ILE A CA 1
ATOM 2041 C C . ILE A 1 256 ? 7.861 -1.687 4.072 1.00 98.06 256 ILE A C 1
ATOM 2043 O O . ILE A 1 256 ? 7.794 -1.442 2.874 1.00 98.06 256 ILE A O 1
ATOM 2047 N N . VAL A 1 257 ? 9.006 -1.591 4.756 1.00 98.00 257 VAL A N 1
ATOM 2048 C CA . VAL A 1 257 ? 10.282 -1.197 4.135 1.00 98.00 257 VAL A CA 1
ATOM 2049 C C . VAL A 1 257 ? 10.683 -2.185 3.038 1.00 98.00 257 VAL A C 1
ATOM 2051 O O . VAL A 1 257 ? 10.919 -1.772 1.909 1.00 98.00 257 VAL A O 1
ATOM 2054 N N . LEU A 1 258 ? 10.711 -3.486 3.324 1.00 97.69 258 LEU A N 1
ATOM 2055 C CA . LEU A 1 258 ? 11.100 -4.501 2.342 1.00 97.69 258 LEU A CA 1
ATOM 2056 C C . LEU A 1 258 ? 10.165 -4.509 1.126 1.00 97.69 258 LEU A C 1
ATOM 2058 O O . LEU A 1 258 ? 10.636 -4.544 -0.011 1.00 97.69 258 LEU A O 1
ATOM 2062 N N . ALA A 1 259 ? 8.850 -4.446 1.343 1.00 97.56 259 ALA A N 1
ATOM 2063 C CA . ALA A 1 259 ? 7.878 -4.452 0.253 1.00 97.56 259 ALA A CA 1
ATOM 2064 C C . ALA A 1 259 ? 7.916 -3.155 -0.569 1.00 97.56 259 ALA A C 1
ATOM 2066 O O . ALA A 1 259 ? 7.816 -3.214 -1.790 1.00 97.56 259 ALA A O 1
ATOM 2067 N N . ALA A 1 260 ? 8.091 -1.999 0.077 1.00 96.94 260 ALA A N 1
ATOM 2068 C CA . ALA A 1 260 ? 8.074 -0.707 -0.599 1.00 96.94 260 ALA A CA 1
ATOM 2069 C C . ALA A 1 260 ? 9.389 -0.379 -1.324 1.00 96.94 260 ALA A C 1
ATOM 2071 O O . ALA A 1 260 ? 9.348 0.273 -2.358 1.00 96.94 260 ALA A O 1
ATOM 2072 N N . PHE A 1 261 ? 10.542 -0.819 -0.809 1.00 96.81 261 PHE A N 1
ATOM 2073 C CA . PHE A 1 261 ? 11.854 -0.492 -1.386 1.00 96.81 261 PHE A CA 1
ATOM 2074 C C . PHE A 1 261 ? 12.404 -1.561 -2.331 1.00 96.81 261 PHE A C 1
ATOM 2076 O O . PHE A 1 261 ? 13.221 -1.232 -3.186 1.00 96.81 261 PHE A O 1
ATOM 2083 N N . SER A 1 262 ? 11.983 -2.826 -2.222 1.00 95.56 262 SER A N 1
ATOM 2084 C CA . SER A 1 262 ? 12.498 -3.877 -3.115 1.00 95.56 262 SER A CA 1
ATOM 2085 C C . SER A 1 262 ? 12.305 -3.606 -4.615 1.00 95.56 262 SER A C 1
ATOM 2087 O O . SER A 1 262 ? 13.196 -4.013 -5.358 1.00 95.56 262 SER A O 1
ATOM 2089 N N . PRO A 1 263 ? 11.276 -2.874 -5.102 1.00 94.19 263 PRO A N 1
ATOM 2090 C CA . PRO A 1 263 ? 11.202 -2.528 -6.520 1.00 94.19 263 PRO A CA 1
ATOM 2091 C C . PRO A 1 263 ? 12.367 -1.668 -7.030 1.00 94.19 263 PRO A C 1
ATOM 2093 O O . PRO A 1 263 ? 12.621 -1.673 -8.229 1.00 94.19 263 PRO A O 1
ATOM 2096 N N . ILE A 1 264 ? 13.125 -0.991 -6.152 1.00 93.00 264 ILE A N 1
ATOM 2097 C CA . ILE A 1 264 ? 14.343 -0.253 -6.540 1.00 93.00 264 ILE A CA 1
ATOM 2098 C C . ILE A 1 264 ? 15.361 -1.186 -7.211 1.00 93.00 264 ILE A C 1
ATOM 2100 O O . ILE A 1 264 ? 16.091 -0.777 -8.104 1.00 93.00 264 ILE A O 1
ATOM 2104 N N . LEU A 1 265 ? 15.387 -2.455 -6.801 1.00 92.75 265 LEU A N 1
ATOM 2105 C CA . LEU A 1 265 ? 16.316 -3.470 -7.299 1.00 92.75 265 LEU A CA 1
ATOM 2106 C C . LEU A 1 265 ? 15.975 -3.965 -8.717 1.00 92.75 265 LEU A C 1
ATOM 2108 O O . LEU A 1 265 ? 16.667 -4.839 -9.232 1.00 92.75 265 LEU A O 1
ATOM 2112 N N . LEU A 1 266 ? 14.896 -3.454 -9.316 1.00 89.81 266 LEU A N 1
ATOM 2113 C CA . LEU A 1 266 ? 14.460 -3.779 -10.675 1.00 89.81 266 LEU A CA 1
ATOM 2114 C C . LEU A 1 266 ? 14.779 -2.672 -11.695 1.00 89.81 266 LEU A C 1
ATOM 2116 O O . LEU A 1 266 ? 14.496 -2.863 -12.880 1.00 89.81 266 LEU A O 1
ATOM 2120 N N . PHE A 1 267 ? 15.334 -1.542 -11.240 1.00 85.69 267 PHE A N 1
ATOM 2121 C CA . PHE A 1 267 ? 15.882 -0.495 -12.106 1.00 85.69 267 PHE A CA 1
ATOM 2122 C C . PHE A 1 267 ? 17.315 -0.812 -12.537 1.00 85.69 267 PHE A C 1
ATOM 2124 O O . PHE A 1 267 ? 18.072 -1.420 -11.738 1.00 85.69 267 PHE A O 1
#

Organism: NCBI:txid750